Protein AF-A0A8J7ATJ6-F1 (afdb_monomer)

pLDDT: mean 83.01, std 13.38, range [40.09, 95.94]

Mean predicted aligned error: 10.33 Å

Structure (mmCIF, N/CA/C/O backbone):
data_AF-A0A8J7ATJ6-F1
#
_entry.id   AF-A0A8J7ATJ6-F1
#
loop_
_atom_site.group_PDB
_atom_site.id
_atom_site.type_symbol
_atom_site.label_atom_id
_atom_site.label_alt_id
_atom_site.label_comp_id
_atom_site.label_asym_id
_atom_site.label_entity_id
_atom_site.label_seq_id
_atom_site.pdbx_PDB_ins_code
_atom_site.Cartn_x
_atom_site.Cartn_y
_atom_site.Cartn_z
_atom_site.occupancy
_atom_site.B_iso_or_equiv
_atom_site.auth_seq_id
_atom_site.auth_comp_id
_atom_site.auth_asym_id
_atom_site.auth_atom_id
_atom_site.pdbx_PDB_model_num
ATOM 1 N N . MET A 1 1 ? -11.291 22.789 -2.619 1.00 60.81 1 MET A N 1
ATOM 2 C CA . MET A 1 1 ? -10.580 21.495 -2.713 1.00 60.81 1 MET A CA 1
ATOM 3 C C . MET A 1 1 ? -9.508 21.396 -1.639 1.00 60.81 1 MET A C 1
ATOM 5 O O . MET A 1 1 ? -9.557 20.453 -0.869 1.00 60.81 1 MET A O 1
ATOM 9 N N . GLU A 1 2 ? -8.652 22.410 -1.496 1.00 75.88 2 GLU A N 1
ATOM 10 C CA . GLU A 1 2 ? -7.567 22.466 -0.498 1.00 75.88 2 GLU A CA 1
ATOM 11 C C . GLU A 1 2 ? -8.018 22.189 0.952 1.00 75.88 2 GLU A C 1
ATOM 13 O O . GLU A 1 2 ? -7.454 21.329 1.613 1.00 75.88 2 GLU A O 1
ATOM 18 N N . TYR A 1 3 ? -9.122 22.796 1.407 1.00 84.25 3 TYR A N 1
ATOM 19 C CA . TYR A 1 3 ? -9.657 22.565 2.761 1.00 84.25 3 TYR A CA 1
ATOM 20 C C . TYR A 1 3 ? -10.056 21.103 3.048 1.00 84.25 3 TYR A C 1
ATOM 22 O O . TYR A 1 3 ? -9.865 20.610 4.157 1.00 84.25 3 TYR A O 1
ATOM 30 N N . VAL A 1 4 ? -10.625 20.397 2.062 1.00 86.31 4 VAL A N 1
ATOM 31 C CA . VAL A 1 4 ? -11.063 19.001 2.245 1.00 86.31 4 VAL A CA 1
ATOM 32 C C . VAL A 1 4 ? -9.851 18.081 2.326 1.00 86.31 4 VAL A C 1
ATOM 34 O O . VAL A 1 4 ? -9.809 17.210 3.193 1.00 86.31 4 VAL A O 1
ATOM 37 N N . THR A 1 5 ? -8.854 18.311 1.469 1.00 89.06 5 THR A N 1
ATOM 38 C CA . THR A 1 5 ? -7.582 17.584 1.502 1.00 89.06 5 THR A CA 1
ATOM 39 C C . THR A 1 5 ? -6.854 17.824 2.823 1.00 89.06 5 THR A C 1
ATOM 41 O O . THR A 1 5 ? -6.475 16.867 3.484 1.00 89.06 5 THR A O 1
ATOM 44 N N . GLU A 1 6 ? -6.750 19.071 3.279 1.00 92.44 6 GLU A N 1
ATOM 45 C CA . GLU A 1 6 ? -6.123 19.416 4.563 1.00 92.44 6 GLU A CA 1
ATOM 46 C C . GLU A 1 6 ? -6.802 18.745 5.764 1.00 92.44 6 GLU A C 1
ATOM 48 O O . GLU A 1 6 ? -6.137 18.210 6.659 1.00 92.44 6 GLU A O 1
ATOM 53 N N . LYS A 1 7 ? -8.139 18.707 5.769 1.00 92.12 7 LYS A N 1
ATOM 54 C CA . LYS A 1 7 ? -8.899 18.008 6.809 1.00 92.12 7 LYS A CA 1
ATOM 55 C C . LYS A 1 7 ? -8.650 16.498 6.770 1.00 92.12 7 LYS A C 1
ATOM 57 O O . LYS A 1 7 ? -8.423 15.909 7.824 1.00 92.12 7 LYS A O 1
ATOM 62 N N . LEU A 1 8 ? -8.656 15.892 5.580 1.00 93.38 8 LEU A N 1
ATOM 63 C CA . LEU A 1 8 ? -8.341 14.472 5.397 1.00 93.38 8 LEU A CA 1
ATOM 64 C C . LEU A 1 8 ? -6.935 14.145 5.915 1.00 93.38 8 LEU A C 1
ATOM 66 O O . LEU A 1 8 ? -6.783 13.192 6.671 1.00 93.38 8 LEU A O 1
ATOM 70 N N . LEU A 1 9 ? -5.931 14.950 5.556 1.00 94.62 9 LEU A N 1
ATOM 71 C CA . LEU A 1 9 ? -4.543 14.775 5.994 1.00 94.62 9 LEU A CA 1
ATOM 72 C C . LEU A 1 9 ? -4.412 14.846 7.517 1.00 94.62 9 LEU A C 1
ATOM 74 O O . LEU A 1 9 ? -3.723 14.027 8.117 1.00 94.62 9 LEU A O 1
ATOM 78 N N . THR A 1 10 ? -5.089 15.811 8.139 1.00 94.25 10 THR A N 1
ATOM 79 C CA . THR A 1 10 ? -5.056 16.000 9.595 1.00 94.25 10 THR A CA 1
ATOM 80 C C . THR A 1 10 ? -5.681 14.813 10.326 1.00 94.25 10 THR A C 1
ATOM 82 O O . THR A 1 10 ? -5.101 14.307 11.283 1.00 94.25 10 THR A O 1
ATOM 85 N N . ILE A 1 11 ? -6.839 14.342 9.853 1.00 93.94 11 ILE A N 1
ATOM 86 C CA . ILE A 1 11 ? -7.525 13.179 10.426 1.00 93.94 11 ILE A CA 1
ATOM 87 C C . ILE A 1 11 ? -6.678 11.920 10.235 1.00 93.94 11 ILE A C 1
ATOM 89 O O . ILE A 1 11 ? -6.389 11.234 11.208 1.00 93.94 11 ILE A O 1
ATOM 93 N N . ALA A 1 12 ? -6.223 11.645 9.010 1.00 94.69 12 ALA A N 1
ATOM 94 C CA . ALA A 1 12 ? -5.453 10.444 8.704 1.00 94.69 12 ALA A CA 1
ATOM 95 C C . ALA A 1 12 ? -4.146 10.364 9.508 1.00 94.69 12 ALA A C 1
ATOM 97 O O . ALA A 1 12 ? -3.812 9.293 10.011 1.00 94.69 12 ALA A O 1
ATOM 98 N N . ALA A 1 13 ? -3.427 11.482 9.665 1.00 94.38 13 ALA A N 1
ATOM 99 C CA . ALA A 1 13 ? -2.215 11.524 10.483 1.00 94.38 13 ALA A CA 1
ATOM 100 C C . ALA A 1 13 ? -2.525 11.178 11.946 1.00 94.38 13 ALA A C 1
ATOM 102 O O . ALA A 1 13 ? -1.911 10.273 12.510 1.00 94.38 13 ALA 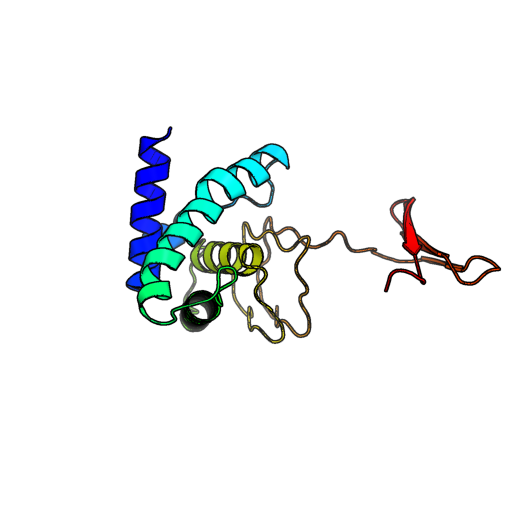A O 1
ATOM 103 N N . HIS A 1 14 ? -3.546 11.824 12.518 1.00 94.19 14 HIS A N 1
ATOM 104 C CA . HIS A 1 14 ? -3.966 11.575 13.893 1.00 94.19 14 HIS A CA 1
ATOM 105 C C . HIS A 1 14 ? -4.415 10.125 14.119 1.00 94.19 14 HIS A C 1
ATOM 107 O O . HIS A 1 14 ? -4.028 9.511 15.108 1.00 94.19 14 HIS A O 1
ATOM 113 N N . GLU A 1 15 ? -5.194 9.553 13.199 1.00 94.06 15 GLU A N 1
ATOM 114 C CA . GLU A 1 15 ? -5.654 8.164 13.285 1.00 94.06 15 GLU A CA 1
ATOM 115 C C . GLU A 1 15 ? -4.506 7.158 13.244 1.00 94.06 15 GLU A C 1
ATOM 117 O O . GLU A 1 15 ? -4.510 6.181 13.997 1.00 94.06 15 GLU A O 1
ATOM 122 N N . ILE A 1 16 ? -3.521 7.389 12.372 1.00 93.88 16 ILE A N 1
ATOM 123 C CA . ILE A 1 16 ? -2.332 6.541 12.283 1.00 93.88 16 ILE A CA 1
ATOM 124 C C . ILE A 1 16 ? -1.553 6.633 13.592 1.00 93.88 16 ILE A C 1
ATOM 126 O O . ILE A 1 16 ? -1.248 5.598 14.176 1.00 93.88 16 ILE A O 1
ATOM 130 N N . GLU A 1 17 ? -1.284 7.837 14.094 1.00 91.62 17 GLU A N 1
ATOM 131 C CA . GLU A 1 17 ? -0.567 8.054 15.358 1.00 91.62 17 GLU A CA 1
ATOM 132 C C . GLU A 1 17 ? -1.279 7.410 16.556 1.00 91.62 17 GLU A C 1
ATOM 134 O O . GLU A 1 17 ? -0.652 6.701 17.345 1.00 91.62 17 GLU A O 1
ATOM 139 N N . ALA A 1 18 ? -2.594 7.601 16.661 1.00 92.00 18 ALA A N 1
ATOM 140 C CA . ALA A 1 18 ? -3.417 7.089 17.754 1.00 92.00 18 ALA A CA 1
ATOM 141 C C . ALA A 1 18 ? -3.791 5.602 17.611 1.00 92.00 18 ALA A C 1
ATOM 143 O O . ALA A 1 18 ? -4.378 5.030 18.528 1.00 92.00 18 ALA A O 1
ATOM 144 N N . GLN A 1 19 ? -3.448 4.962 16.487 1.00 90.44 19 GLN A N 1
ATOM 145 C CA . GLN A 1 19 ? -3.833 3.586 16.147 1.00 90.44 19 GLN A CA 1
ATOM 146 C C . GLN A 1 19 ? -5.360 3.376 16.051 1.00 90.44 19 GLN A C 1
ATOM 148 O O . GLN A 1 19 ? -5.873 2.280 16.284 1.00 90.44 19 GLN A O 1
ATOM 153 N N . THR A 1 20 ? -6.107 4.420 15.681 1.00 88.81 20 THR A N 1
ATOM 154 C CA . THR A 1 20 ? -7.576 4.4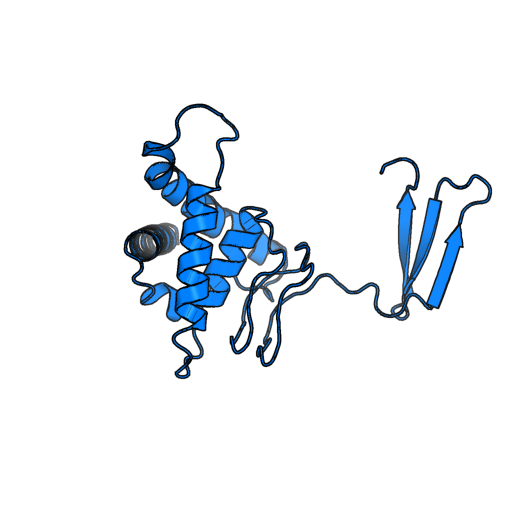19 15.573 1.00 88.81 20 THR A CA 1
ATOM 155 C C . THR A 1 20 ? -8.013 4.639 14.126 1.00 88.81 20 THR A C 1
ATOM 157 O O . THR A 1 20 ? -8.285 5.759 13.724 1.00 88.81 20 THR A O 1
ATOM 160 N N . LEU A 1 21 ? -8.083 3.572 13.325 1.00 87.12 21 LEU A N 1
ATOM 161 C CA . LEU A 1 21 ? -8.323 3.643 11.870 1.00 87.12 21 LEU A CA 1
ATOM 162 C C . LEU A 1 21 ? -9.816 3.776 11.493 1.00 87.12 21 LEU A C 1
ATOM 164 O O . LEU A 1 21 ? -10.319 2.954 10.727 1.00 87.12 21 LEU A O 1
ATOM 168 N N . TRP A 1 22 ? -10.582 4.706 12.061 1.00 86.31 22 TRP A N 1
ATOM 169 C CA . TRP A 1 22 ? -12.029 4.776 11.800 1.00 86.31 22 TRP A CA 1
ATOM 170 C C . TRP A 1 22 ? -12.341 5.330 10.408 1.00 86.31 22 TRP A C 1
ATOM 172 O O . TRP A 1 22 ? -13.012 4.663 9.617 1.00 86.31 22 TRP A O 1
ATOM 182 N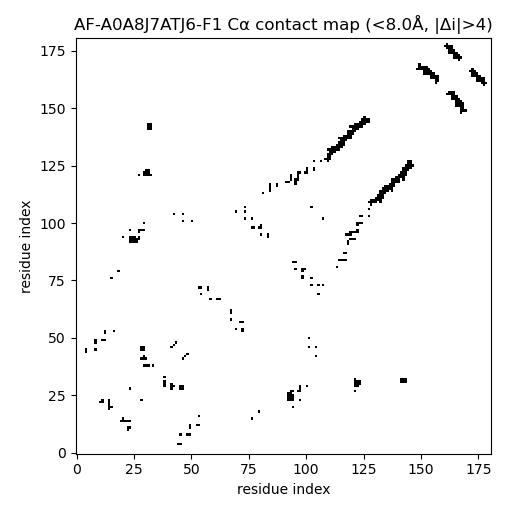 N . ASP A 1 23 ? -11.812 6.500 10.075 1.00 86.25 23 ASP A N 1
ATOM 183 C CA . ASP A 1 23 ? -11.985 7.159 8.786 1.00 86.25 23 ASP A CA 1
ATOM 184 C C . ASP A 1 23 ? -11.150 6.472 7.701 1.00 86.25 23 ASP A C 1
ATOM 186 O O . ASP A 1 23 ? -11.647 6.247 6.592 1.00 86.25 23 ASP A O 1
ATOM 190 N N . LEU A 1 24 ? -9.941 6.002 8.028 1.00 87.12 24 LEU A N 1
ATOM 191 C CA . LEU A 1 24 ? -9.104 5.223 7.105 1.00 87.12 24 LEU A CA 1
ATOM 192 C C . LEU A 1 24 ? -9.727 3.886 6.679 1.00 87.12 24 LEU A C 1
ATOM 194 O O . LEU A 1 24 ? -9.324 3.328 5.660 1.00 87.12 24 LEU A O 1
ATOM 198 N N . LYS A 1 25 ? -10.735 3.379 7.399 1.00 88.94 25 LYS A N 1
ATOM 199 C CA . LYS A 1 25 ? -11.534 2.219 6.969 1.00 88.94 25 LYS A CA 1
ATOM 200 C C . LYS A 1 25 ? -12.581 2.575 5.912 1.00 88.94 25 LYS A C 1
ATOM 202 O O . LYS A 1 25 ? -12.980 1.695 5.150 1.00 88.94 25 LYS A O 1
ATOM 207 N N . THR A 1 26 ? -13.026 3.827 5.848 1.00 87.94 26 THR A N 1
ATOM 208 C CA . THR A 1 26 ? -14.201 4.231 5.054 1.00 87.94 26 THR A CA 1
ATOM 209 C C . THR A 1 26 ? -13.868 4.673 3.633 1.00 87.94 26 THR A C 1
ATOM 211 O O . THR A 1 26 ? -14.658 4.419 2.723 1.00 87.94 26 THR A O 1
ATOM 214 N N . HIS A 1 27 ? -12.693 5.271 3.414 1.00 89.56 27 HIS A N 1
ATOM 215 C CA . HIS A 1 27 ? -12.301 5.819 2.114 1.00 89.56 27 HIS A CA 1
ATOM 216 C C . HIS A 1 27 ? -10.860 5.456 1.744 1.00 89.56 27 HIS A C 1
ATOM 218 O O . HIS A 1 27 ? -9.977 5.396 2.598 1.00 89.56 27 HIS A O 1
ATOM 224 N N . ALA A 1 28 ? -10.620 5.253 0.448 1.00 92.00 28 ALA A N 1
ATOM 225 C CA . ALA A 1 28 ? -9.281 5.053 -0.092 1.00 92.00 28 ALA A CA 1
ATOM 226 C C . ALA A 1 28 ? -8.548 6.397 -0.238 1.00 92.00 28 ALA A C 1
ATOM 228 O O . ALA A 1 28 ? -9.091 7.333 -0.830 1.00 92.00 28 ALA A O 1
ATOM 229 N N . LEU A 1 29 ? -7.306 6.471 0.243 1.00 94.06 29 LEU A N 1
ATOM 230 C CA . LEU A 1 29 ? -6.400 7.606 0.025 1.00 94.06 29 LEU A CA 1
ATOM 231 C C . LEU A 1 29 ? -5.877 7.646 -1.416 1.00 94.06 29 LEU A C 1
ATOM 233 O O . LEU A 1 29 ? -5.666 8.717 -1.980 1.00 94.06 29 LEU A O 1
ATOM 237 N N . LEU A 1 30 ? -5.702 6.469 -2.015 1.00 94.00 30 LEU A N 1
ATOM 238 C CA . LEU A 1 30 ? -5.255 6.274 -3.387 1.00 94.00 30 LEU A CA 1
ATOM 239 C C . LEU A 1 30 ? -6.269 5.389 -4.107 1.00 94.00 30 LEU A C 1
ATOM 241 O O . LEU A 1 30 ? -6.742 4.410 -3.537 1.00 94.00 30 LEU A O 1
ATOM 245 N N . LYS A 1 31 ? -6.598 5.716 -5.358 1.00 93.69 31 LYS A N 1
ATOM 246 C CA . LYS A 1 31 ? -7.384 4.839 -6.230 1.00 93.69 31 LYS A CA 1
ATOM 247 C C . LYS A 1 31 ? -6.460 4.216 -7.266 1.00 93.69 31 LYS A C 1
ATOM 249 O O . LYS A 1 31 ? -6.091 4.882 -8.231 1.00 93.69 31 LYS A O 1
ATOM 254 N N . ALA A 1 32 ? -6.093 2.953 -7.076 1.00 89.56 32 ALA A N 1
ATOM 255 C CA . ALA A 1 32 ? -5.178 2.252 -7.969 1.00 89.56 32 ALA A CA 1
ATOM 256 C C . ALA A 1 32 ? -5.668 2.272 -9.430 1.00 89.56 32 ALA A C 1
ATOM 258 O O . ALA A 1 32 ? -4.890 2.575 -10.325 1.00 89.56 32 ALA A O 1
ATOM 259 N N . GLU A 1 33 ? -6.960 2.081 -9.694 1.00 89.94 33 GLU A N 1
ATOM 260 C CA . GLU A 1 33 ? -7.508 2.091 -11.064 1.00 89.94 33 GLU A CA 1
ATOM 261 C C . GLU A 1 33 ? -7.692 3.479 -11.690 1.00 89.94 33 GLU A C 1
ATOM 263 O O . GLU A 1 33 ? -8.091 3.581 -12.851 1.00 89.94 33 GLU A O 1
ATOM 268 N N . ALA A 1 34 ? -7.434 4.564 -10.955 1.00 90.94 34 ALA A N 1
ATOM 269 C CA . ALA A 1 34 ? -7.514 5.893 -11.544 1.00 90.94 34 ALA A CA 1
ATOM 270 C C . ALA A 1 34 ? -6.511 6.028 -12.703 1.00 90.94 34 ALA A C 1
ATOM 272 O O . ALA A 1 34 ? -5.464 5.383 -12.693 1.00 90.94 34 ALA A O 1
ATOM 273 N N . VAL A 1 35 ? -6.821 6.873 -13.692 1.00 91.12 35 VAL A N 1
ATOM 274 C CA . VAL A 1 35 ? -5.887 7.196 -14.786 1.00 91.12 35 VAL A CA 1
ATOM 275 C C . VAL A 1 35 ? -4.573 7.707 -14.189 1.00 91.12 35 VAL A C 1
ATOM 277 O O . VAL A 1 35 ? -4.606 8.386 -13.163 1.00 91.12 35 VAL A O 1
ATOM 280 N N . ASP A 1 36 ? -3.436 7.402 -14.816 1.00 89.31 36 ASP A N 1
ATOM 281 C CA . ASP A 1 36 ? -2.105 7.616 -14.227 1.00 89.31 36 ASP A CA 1
ATOM 282 C C . ASP A 1 36 ? -1.910 9.036 -13.677 1.00 89.31 36 ASP A C 1
ATOM 284 O O . ASP A 1 36 ? -1.560 9.186 -12.511 1.00 89.31 36 ASP A O 1
ATOM 288 N N . TYR A 1 37 ? -2.306 10.075 -14.423 1.00 93.38 37 TYR A N 1
ATOM 289 C CA . TYR A 1 37 ? -2.200 11.462 -13.948 1.00 93.38 37 TYR A CA 1
ATOM 290 C C . TYR A 1 37 ? -3.008 11.744 -12.663 1.00 93.38 37 TYR A C 1
ATOM 292 O O . TYR A 1 37 ? -2.599 12.554 -11.829 1.00 93.38 37 TYR A O 1
ATOM 300 N N . VAL A 1 38 ? -4.169 11.097 -12.486 1.00 94.06 38 VAL A N 1
ATOM 301 C CA . VAL A 1 38 ? -4.990 11.223 -11.270 1.00 94.06 38 VAL A CA 1
ATOM 302 C C . VAL A 1 38 ? -4.307 10.504 -10.119 1.00 94.06 38 VAL A C 1
ATOM 304 O O . VAL A 1 38 ? -4.268 11.034 -9.011 1.00 94.06 38 VAL A O 1
ATOM 307 N N . ARG A 1 39 ? -3.761 9.312 -10.376 1.00 94.19 39 ARG A N 1
ATOM 308 C CA . ARG A 1 39 ? -3.037 8.529 -9.374 1.00 94.19 39 ARG A CA 1
ATOM 309 C C . ARG A 1 39 ? -1.796 9.278 -8.893 1.00 94.19 39 ARG A C 1
ATOM 311 O O . ARG A 1 39 ? -1.586 9.383 -7.689 1.00 94.19 39 ARG A O 1
ATOM 318 N N . ASP A 1 40 ? -1.037 9.866 -9.808 1.00 93.69 40 ASP A N 1
ATOM 319 C CA . ASP A 1 40 ? 0.140 10.678 -9.492 1.00 93.69 40 ASP A CA 1
ATOM 320 C C . ASP A 1 40 ? -0.246 11.933 -8.708 1.00 93.69 40 ASP A C 1
ATOM 322 O O . ASP A 1 40 ? 0.373 12.247 -7.694 1.00 93.69 40 ASP A O 1
ATOM 326 N N . SER A 1 41 ? -1.348 12.586 -9.087 1.00 95.88 41 SER A N 1
ATOM 327 C CA . SER A 1 41 ? -1.893 13.709 -8.316 1.00 95.88 41 SER A CA 1
ATOM 328 C C . SER A 1 41 ? -2.312 13.286 -6.902 1.00 95.88 41 SER A C 1
ATOM 330 O O . SER A 1 41 ? -2.090 14.026 -5.950 1.00 95.88 41 SER A O 1
ATOM 332 N N . GLN A 1 42 ? -2.901 12.099 -6.722 1.00 95.38 42 GLN A N 1
ATOM 333 C CA . GLN A 1 42 ? -3.241 11.570 -5.395 1.00 95.38 42 GLN A CA 1
ATOM 334 C C . GLN A 1 42 ? -1.988 11.243 -4.572 1.00 95.38 42 GLN A C 1
ATOM 336 O O . GLN A 1 42 ? -1.957 11.534 -3.378 1.00 95.38 42 GLN A O 1
ATOM 341 N N . LYS A 1 43 ? -0.939 10.693 -5.196 1.00 94.69 43 LYS A N 1
ATOM 342 C CA . LYS A 1 43 ? 0.361 10.481 -4.541 1.00 94.69 43 LYS A CA 1
ATOM 343 C C . LYS A 1 43 ? 0.932 11.818 -4.041 1.00 94.69 43 LYS A C 1
ATOM 345 O O . LYS A 1 43 ? 1.188 11.936 -2.847 1.00 94.69 43 LYS A O 1
ATOM 350 N N . GLN A 1 44 ? 0.989 12.836 -4.900 1.00 95.19 44 GLN A N 1
ATOM 351 C CA . GLN A 1 44 ? 1.559 14.157 -4.589 1.00 95.19 44 GLN A CA 1
ATOM 352 C C . GLN A 1 44 ? 0.733 14.991 -3.602 1.00 95.19 44 GLN A C 1
ATOM 354 O O . GLN A 1 44 ? 1.283 15.717 -2.781 1.00 95.19 44 GLN A O 1
ATOM 359 N N . LEU A 1 45 ? -0.599 14.924 -3.676 1.00 95.81 45 LEU A N 1
ATOM 360 C CA . LEU A 1 45 ? -1.480 15.784 -2.873 1.00 95.81 45 LEU A CA 1
ATOM 361 C C . LEU A 1 45 ? -1.989 15.113 -1.593 1.00 95.81 45 LEU A C 1
ATOM 363 O O . LEU A 1 45 ? -2.507 15.810 -0.721 1.00 95.81 45 LEU A O 1
ATOM 367 N N . ILE A 1 46 ? -1.893 13.783 -1.481 1.00 95.94 46 ILE A N 1
ATOM 368 C CA . ILE A 1 46 ? -2.421 13.024 -0.336 1.00 95.94 46 ILE A CA 1
ATOM 369 C C . ILE A 1 46 ? -1.320 12.209 0.341 1.00 95.94 46 ILE A C 1
ATOM 371 O O . ILE A 1 46 ? -1.092 12.400 1.533 1.00 95.94 46 ILE A O 1
ATOM 375 N N . LEU A 1 47 ? -0.635 11.311 -0.375 1.00 95.00 47 LEU A N 1
ATOM 376 C CA . LEU A 1 47 ? 0.335 10.414 0.268 1.00 95.00 47 LEU A CA 1
ATOM 377 C C . LEU A 1 47 ? 1.600 11.153 0.718 1.00 95.00 47 LEU A C 1
ATOM 379 O O . LEU A 1 47 ? 1.979 11.022 1.880 1.00 95.00 47 LEU A O 1
ATOM 383 N N . GLU A 1 48 ? 2.212 11.961 -0.152 1.00 94.44 48 GLU A N 1
ATOM 384 C CA . GLU A 1 48 ? 3.436 12.713 0.164 1.00 94.44 48 GLU A CA 1
ATOM 385 C C . GLU A 1 48 ? 3.245 13.669 1.359 1.00 94.44 48 GLU A C 1
ATOM 387 O O . GLU A 1 48 ? 4.030 13.589 2.310 1.00 94.44 48 GLU A O 1
ATOM 392 N N . PRO A 1 49 ? 2.192 14.514 1.420 1.00 94.25 49 PRO A N 1
ATOM 393 C CA . PRO A 1 49 ? 1.996 15.410 2.556 1.00 94.25 49 PRO A CA 1
ATOM 394 C C . PRO A 1 49 ? 1.618 14.665 3.842 1.00 94.25 49 PRO A C 1
ATOM 396 O O . PRO A 1 49 ? 1.983 15.108 4.931 1.00 94.25 49 PRO A O 1
ATOM 399 N N . LEU A 1 50 ? 0.903 13.535 3.745 1.00 95.12 50 LEU A N 1
ATOM 400 C CA . LEU A 1 50 ? 0.585 12.700 4.906 1.00 95.12 50 LEU A CA 1
ATOM 401 C C . LEU A 1 50 ? 1.856 12.078 5.489 1.00 95.12 50 LEU A C 1
ATOM 403 O O . LEU A 1 50 ? 2.080 12.154 6.695 1.00 95.12 50 LEU A O 1
ATOM 407 N N . ILE A 1 51 ? 2.718 11.528 4.635 1.00 92.81 51 ILE A N 1
ATOM 408 C CA . ILE A 1 51 ? 4.016 10.989 5.043 1.00 92.81 51 ILE A CA 1
ATOM 409 C C . ILE A 1 51 ? 4.878 12.085 5.660 1.00 92.81 51 ILE A C 1
ATOM 411 O O . ILE A 1 51 ? 5.432 11.861 6.729 1.00 92.81 51 ILE A O 1
ATOM 415 N N . ALA A 1 52 ? 4.939 13.279 5.066 1.00 90.81 52 ALA A N 1
ATOM 416 C CA . ALA A 1 52 ? 5.696 14.396 5.629 1.00 90.81 52 ALA A CA 1
ATOM 417 C C . ALA A 1 52 ? 5.222 14.773 7.046 1.00 90.81 52 ALA A C 1
ATOM 419 O O . ALA A 1 52 ? 6.047 15.031 7.923 1.00 90.81 52 ALA A O 1
ATOM 420 N N . ARG A 1 53 ? 3.908 14.749 7.309 1.00 91.19 53 ARG A N 1
ATOM 421 C CA . ARG A 1 53 ? 3.352 14.976 8.657 1.00 91.19 53 ARG A CA 1
ATOM 422 C C . ARG A 1 53 ? 3.757 13.872 9.625 1.00 91.19 53 ARG A C 1
ATOM 424 O O . ARG A 1 53 ? 4.285 14.174 10.691 1.00 91.19 53 ARG A O 1
ATOM 431 N N . LEU A 1 54 ? 3.590 12.609 9.230 1.00 90.31 54 LEU A N 1
ATOM 432 C CA . LEU A 1 54 ? 4.033 11.469 10.036 1.00 90.31 54 LEU A CA 1
ATOM 433 C C . LEU A 1 54 ? 5.542 11.552 10.309 1.00 90.31 54 LEU A C 1
ATOM 435 O O . LEU A 1 54 ? 5.983 11.334 11.429 1.00 90.31 54 LEU A O 1
ATOM 439 N N . MET A 1 55 ? 6.348 11.963 9.333 1.00 86.12 55 MET A N 1
ATOM 440 C CA . MET A 1 55 ? 7.776 12.213 9.523 1.00 86.12 55 MET A CA 1
ATOM 441 C C . MET A 1 55 ? 8.021 13.253 10.608 1.00 86.12 55 MET A C 1
ATOM 443 O O . MET A 1 55 ? 8.767 12.961 11.529 1.00 86.12 55 MET A O 1
ATOM 447 N N . VAL A 1 56 ? 7.358 14.408 10.601 1.00 85.00 56 VAL A N 1
ATOM 448 C CA . VAL A 1 56 ? 7.540 15.407 11.673 1.00 85.00 56 VAL A CA 1
ATOM 449 C C . VAL A 1 56 ? 7.227 14.833 13.063 1.00 85.00 56 VAL A C 1
ATOM 451 O O . VAL A 1 56 ? 7.970 15.090 14.012 1.00 85.00 56 VAL A O 1
ATOM 454 N N . HIS A 1 57 ? 6.175 14.024 13.191 1.00 79.62 57 HIS A N 1
ATOM 455 C CA . HIS A 1 57 ? 5.783 13.442 14.475 1.00 79.62 57 HIS A CA 1
ATOM 456 C C . HIS A 1 57 ? 6.737 12.330 14.946 1.00 79.62 57 HIS A C 1
ATOM 458 O O . HIS A 1 57 ? 7.142 12.324 16.112 1.00 79.62 57 HIS A O 1
ATOM 464 N N . PHE A 1 58 ? 7.167 11.440 14.048 1.00 76.56 58 PHE A N 1
ATOM 465 C CA . PHE A 1 58 ? 8.014 10.284 14.371 1.00 76.56 58 PHE A CA 1
ATOM 466 C C . PHE A 1 58 ? 9.532 10.591 14.347 1.00 76.56 58 PHE A C 1
ATOM 468 O O . PHE A 1 58 ? 10.286 9.944 15.070 1.00 76.56 58 PHE A O 1
ATOM 475 N N . LEU A 1 59 ? 9.996 11.604 13.597 1.00 64.44 59 LEU A N 1
ATOM 476 C CA . LEU A 1 59 ? 11.407 12.048 13.542 1.00 64.44 59 LEU A CA 1
ATOM 477 C C . LEU A 1 59 ? 11.862 12.802 14.798 1.00 64.44 59 LEU A C 1
ATOM 479 O O . LEU A 1 59 ? 13.051 13.064 14.964 1.00 64.44 59 LEU A O 1
ATOM 483 N N . SER A 1 60 ? 10.947 13.127 15.713 1.00 57.31 60 SER A N 1
ATOM 484 C CA . SER A 1 60 ? 11.289 13.707 17.017 1.00 57.31 60 SER A CA 1
ATOM 485 C C . SER A 1 60 ? 12.168 12.787 17.889 1.00 57.31 60 SER A C 1
ATOM 487 O O . SER A 1 60 ? 12.706 13.253 18.892 1.00 57.31 60 SER A O 1
ATOM 489 N N . HIS A 1 61 ? 12.342 11.512 17.506 1.00 54.22 61 HIS A N 1
ATOM 490 C CA . HIS A 1 61 ? 13.089 10.505 18.269 1.00 54.22 61 HIS A CA 1
ATOM 491 C C . HIS A 1 61 ? 14.390 9.999 17.613 1.00 54.22 61 HIS A C 1
ATOM 493 O O . HIS A 1 61 ? 15.231 9.481 18.341 1.00 54.22 61 HIS A O 1
ATOM 499 N N . ASP A 1 62 ? 14.606 10.188 16.304 1.00 46.31 62 ASP A N 1
ATOM 500 C CA . ASP A 1 62 ? 15.832 9.762 15.600 1.00 46.31 62 ASP A CA 1
ATOM 501 C C . ASP A 1 62 ? 16.411 10.931 14.794 1.00 46.31 62 ASP A C 1
ATOM 503 O O . ASP A 1 62 ? 16.058 11.198 13.643 1.00 46.31 62 ASP A O 1
ATOM 507 N N . ALA A 1 63 ? 17.290 11.688 15.443 1.00 44.47 63 ALA A N 1
ATOM 508 C CA . ALA A 1 63 ? 17.929 12.847 14.852 1.00 44.47 63 ALA A CA 1
ATOM 509 C C . ALA A 1 63 ? 19.064 12.442 13.887 1.00 44.47 63 ALA A C 1
ATOM 511 O O . ALA A 1 63 ? 19.866 11.558 14.176 1.00 44.47 63 ALA A O 1
ATOM 512 N N . ILE A 1 64 ? 19.209 13.240 12.822 1.00 47.88 64 ILE A N 1
ATOM 513 C CA . ILE A 1 64 ? 20.421 13.409 11.998 1.00 47.88 64 ILE A CA 1
ATOM 514 C C . ILE A 1 64 ? 20.601 12.364 10.881 1.00 47.88 64 ILE A C 1
ATOM 516 O O . ILE A 1 64 ? 21.562 11.609 10.846 1.00 47.88 64 ILE A O 1
ATOM 520 N N . THR A 1 65 ? 19.737 12.397 9.869 1.00 44.03 65 THR A N 1
ATOM 521 C CA . THR A 1 65 ? 20.172 12.274 8.463 1.00 44.03 65 THR A CA 1
ATOM 522 C C . THR A 1 65 ? 19.113 12.920 7.553 1.00 44.03 65 THR A C 1
ATOM 524 O O . THR A 1 65 ? 17.924 12.762 7.810 1.00 44.03 65 THR A O 1
ATOM 527 N N . PRO A 1 66 ? 19.485 13.647 6.480 1.00 41.81 66 PRO A N 1
ATOM 528 C CA . PRO A 1 66 ? 18.523 14.179 5.498 1.00 41.81 66 PRO A CA 1
ATOM 529 C C . PRO A 1 66 ? 17.773 13.081 4.719 1.00 41.81 66 PRO A C 1
ATOM 531 O O . PRO A 1 66 ? 16.771 13.355 4.071 1.00 41.81 66 PRO A O 1
ATOM 534 N N . LEU A 1 67 ? 18.266 11.840 4.814 1.00 47.19 67 LEU A N 1
ATOM 535 C CA . LEU A 1 67 ? 17.635 10.585 4.395 1.00 47.19 67 LEU A CA 1
ATOM 536 C C . LEU A 1 67 ? 17.333 9.704 5.635 1.00 47.19 67 LEU A C 1
ATOM 538 O O . LEU A 1 67 ? 17.576 8.502 5.641 1.00 47.19 67 LEU A O 1
ATOM 542 N N . GLY A 1 68 ? 16.895 10.339 6.726 1.00 50.31 68 GLY A N 1
ATOM 543 C CA . GLY A 1 68 ? 16.668 9.726 8.034 1.00 50.31 68 GLY A CA 1
ATOM 544 C C . GLY A 1 68 ? 15.540 8.707 8.004 1.00 50.31 68 GLY A C 1
ATOM 545 O O . GLY A 1 68 ? 14.398 9.026 7.682 1.00 50.31 68 GLY A O 1
ATOM 546 N N . ASP A 1 69 ? 15.924 7.473 8.308 1.00 63.34 69 ASP A N 1
ATOM 547 C CA . ASP A 1 69 ? 15.141 6.249 8.372 1.00 63.34 69 ASP A CA 1
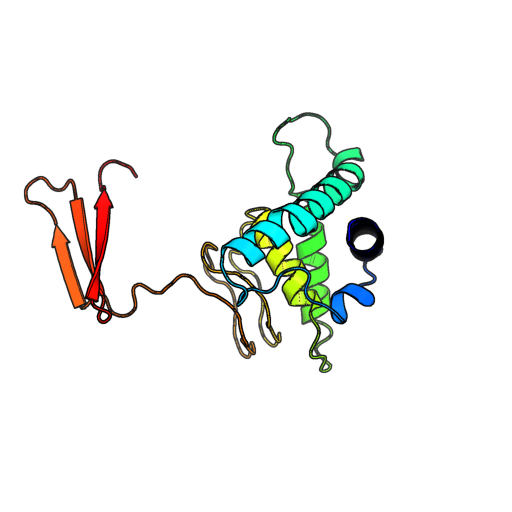ATOM 548 C C . ASP A 1 69 ? 13.635 6.451 8.618 1.00 63.34 69 ASP A C 1
ATOM 550 O O . ASP A 1 69 ? 13.161 6.565 9.747 1.00 63.34 69 ASP A O 1
ATOM 554 N N . CYS A 1 70 ? 12.834 6.281 7.560 1.00 77.25 70 CYS A N 1
ATOM 555 C CA . CYS A 1 70 ? 11.391 6.040 7.679 1.00 77.25 70 CYS A CA 1
ATOM 556 C C . CYS A 1 70 ? 11.074 4.736 8.446 1.00 77.25 70 CYS A C 1
ATOM 558 O O . CYS A 1 70 ? 9.920 4.325 8.498 1.00 77.25 70 CYS A O 1
ATOM 560 N N . LYS A 1 71 ? 12.071 4.070 9.051 1.00 84.56 71 LYS A N 1
ATOM 561 C CA . LYS A 1 71 ? 11.955 2.807 9.785 1.00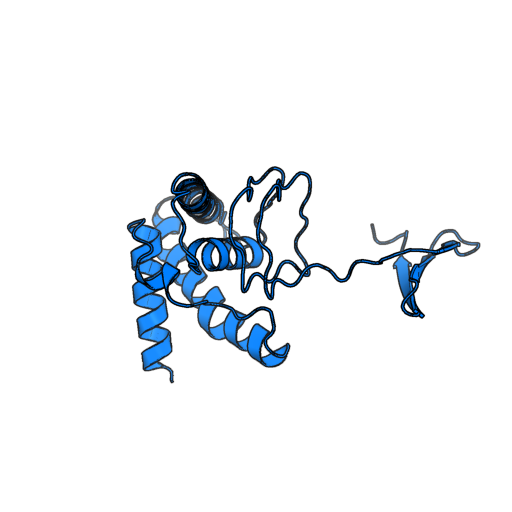 84.56 71 LYS A CA 1
ATOM 562 C C . LYS A 1 71 ? 10.933 2.883 10.908 1.00 84.56 71 LYS A C 1
ATOM 564 O O . LYS A 1 71 ? 10.172 1.935 11.047 1.00 84.56 71 LYS A O 1
ATOM 569 N N . ALA A 1 72 ? 10.880 3.979 11.669 1.00 86.88 72 ALA A N 1
ATOM 570 C CA . ALA A 1 72 ? 9.896 4.135 12.743 1.00 86.88 72 ALA A CA 1
ATOM 571 C C . ALA A 1 72 ? 8.462 4.138 12.190 1.00 86.88 72 ALA A C 1
ATOM 573 O O . ALA A 1 72 ? 7.614 3.375 12.651 1.00 86.88 72 ALA A O 1
ATOM 574 N N . ILE A 1 73 ? 8.219 4.917 11.132 1.00 91.00 73 ILE A N 1
ATOM 575 C CA . ILE A 1 73 ? 6.918 4.981 10.453 1.00 91.00 73 ILE A CA 1
ATOM 576 C C . ILE A 1 73 ? 6.589 3.636 9.808 1.00 91.00 73 ILE A C 1
ATOM 578 O O . ILE A 1 73 ? 5.502 3.110 10.007 1.00 91.00 73 ILE A O 1
ATOM 582 N N . VAL A 1 74 ? 7.529 3.034 9.079 1.00 92.00 74 VAL A N 1
ATOM 583 C CA . VAL A 1 74 ? 7.360 1.720 8.444 1.00 92.00 74 VAL A CA 1
ATOM 584 C C . VAL A 1 74 ? 7.047 0.649 9.486 1.00 92.00 74 VAL A C 1
ATOM 586 O O . VAL A 1 74 ? 6.153 -0.170 9.275 1.00 92.00 74 VAL A O 1
ATOM 589 N N . HIS A 1 75 ? 7.741 0.654 10.624 1.00 91.19 75 HIS A N 1
ATOM 590 C CA . HIS A 1 75 ? 7.475 -0.261 11.728 1.00 91.19 75 HIS A CA 1
ATOM 591 C C . HIS A 1 75 ? 6.058 -0.068 12.272 1.00 91.19 75 HIS A C 1
ATOM 593 O O . HIS A 1 75 ? 5.315 -1.043 12.391 1.00 91.19 75 HIS A O 1
ATOM 599 N N . HIS A 1 76 ? 5.665 1.179 12.528 1.00 92.88 76 HIS A N 1
ATOM 600 C CA . HIS A 1 76 ? 4.338 1.531 13.025 1.00 92.88 76 HIS A CA 1
ATOM 601 C C . HIS A 1 76 ? 3.225 1.119 12.051 1.00 92.88 76 HIS A C 1
ATOM 603 O O . HIS A 1 76 ? 2.287 0.416 12.424 1.00 92.88 76 HIS A O 1
ATOM 609 N N . LEU A 1 77 ? 3.366 1.448 10.765 1.00 94.44 77 LEU A N 1
ATOM 610 C CA . LEU A 1 77 ? 2.420 1.055 9.718 1.00 94.44 77 LEU A CA 1
ATOM 611 C C . LEU A 1 77 ? 2.316 -0.473 9.583 1.00 94.44 77 LEU A C 1
ATOM 613 O O . LEU A 1 77 ? 1.215 -1.002 9.432 1.00 94.44 77 LEU A O 1
ATOM 617 N N . ARG A 1 78 ? 3.432 -1.208 9.700 1.00 93.75 78 ARG A N 1
ATOM 618 C CA . ARG A 1 78 ? 3.420 -2.683 9.720 1.00 93.75 78 ARG A CA 1
ATOM 619 C C . ARG A 1 78 ? 2.699 -3.242 10.950 1.00 93.75 78 ARG A C 1
ATOM 621 O O . ARG A 1 78 ? 2.031 -4.268 10.834 1.00 93.75 78 ARG A O 1
ATOM 628 N N . GLN A 1 79 ? 2.814 -2.603 12.115 1.00 93.31 79 GLN A N 1
ATOM 629 C CA . GLN A 1 79 ? 2.065 -3.008 13.309 1.00 93.31 79 GLN A CA 1
ATOM 630 C C . GLN A 1 79 ? 0.559 -2.817 13.110 1.00 93.31 79 GLN A C 1
ATOM 632 O O . GLN A 1 79 ? -0.203 -3.749 13.367 1.00 93.31 79 GLN A O 1
ATOM 637 N N . LEU A 1 80 ? 0.136 -1.670 12.572 1.00 93.19 80 LEU A N 1
ATOM 638 C CA . LEU A 1 80 ? -1.268 -1.410 12.230 1.00 93.19 80 LEU A CA 1
ATOM 639 C C . LEU A 1 80 ? -1.802 -2.401 11.188 1.00 93.19 80 LEU A C 1
ATOM 641 O O . LEU A 1 80 ? -2.929 -2.883 11.300 1.00 93.19 80 LEU A O 1
ATOM 645 N N . LEU A 1 81 ? -0.982 -2.762 10.198 1.00 92.38 81 LEU A N 1
ATOM 646 C CA . LEU A 1 81 ? -1.348 -3.750 9.185 1.00 92.38 81 LEU A CA 1
ATOM 647 C C . LEU A 1 81 ? -1.559 -5.140 9.806 1.00 92.38 81 LEU A C 1
ATOM 649 O O . LEU A 1 81 ? -2.556 -5.798 9.511 1.00 92.38 81 LEU A O 1
ATOM 653 N N . ARG A 1 82 ? -0.690 -5.557 10.738 1.00 91.12 82 ARG A N 1
ATOM 654 C CA . ARG A 1 82 ? -0.877 -6.799 11.512 1.00 91.12 82 ARG A CA 1
ATOM 655 C C . ARG A 1 82 ? -2.133 -6.761 12.381 1.00 91.12 82 ARG A C 1
ATOM 657 O O . ARG A 1 82 ? -2.831 -7.764 12.470 1.00 91.12 82 ARG A O 1
ATOM 664 N N . GLN A 1 83 ? -2.458 -5.620 12.990 1.00 89.44 83 GLN A N 1
ATOM 665 C CA . GLN A 1 83 ? -3.714 -5.466 13.736 1.00 89.44 83 GLN A CA 1
ATOM 666 C C . GLN A 1 83 ? -4.933 -5.641 12.819 1.00 89.44 83 GLN A C 1
ATOM 668 O O . GLN A 1 83 ? -5.897 -6.299 13.207 1.00 89.44 83 GLN A O 1
ATOM 673 N N . CYS A 1 84 ? -4.881 -5.111 11.591 1.00 87.44 84 CYS A N 1
ATOM 674 C CA . CYS A 1 84 ? -5.936 -5.321 10.597 1.00 87.44 84 CYS A CA 1
ATOM 675 C C . CYS A 1 84 ? -6.090 -6.808 10.237 1.00 87.44 84 CYS A C 1
ATOM 677 O O . CYS A 1 84 ? -7.216 -7.285 10.118 1.00 87.44 84 CYS A O 1
ATOM 679 N N . GLN A 1 85 ? -4.979 -7.541 10.120 1.00 85.44 85 GLN A N 1
ATOM 680 C CA . GLN A 1 85 ? -4.980 -8.982 9.847 1.00 85.44 85 GLN A CA 1
ATOM 681 C C . GLN A 1 85 ? -5.587 -9.797 11.002 1.00 85.44 85 GLN A C 1
ATOM 683 O O . GLN A 1 85 ? -6.363 -10.720 10.770 1.00 85.44 85 GLN A O 1
ATOM 688 N N . GLN A 1 86 ? -5.314 -9.429 12.254 1.00 83.56 86 GLN A N 1
ATOM 689 C CA . GLN A 1 86 ? -5.820 -10.165 13.420 1.00 83.56 86 GLN A CA 1
ATOM 690 C C . GLN A 1 86 ? -7.315 -9.927 13.689 1.00 83.56 86 GLN A C 1
ATOM 692 O O . GLN A 1 86 ? -7.976 -10.760 14.305 1.00 83.56 86 GLN A O 1
ATOM 697 N N . GLN A 1 87 ? -7.876 -8.812 13.217 1.00 75.62 87 GLN A N 1
ATOM 698 C CA . GLN A 1 87 ? -9.282 -8.437 13.414 1.00 75.62 87 GLN A CA 1
ATOM 699 C C . GLN A 1 87 ? -10.220 -9.049 12.351 1.00 75.62 87 GLN A C 1
ATOM 701 O O . GLN A 1 87 ? -11.173 -8.401 11.928 1.00 75.62 87 GLN A O 1
ATOM 706 N N . THR A 1 88 ? -9.987 -10.306 11.947 1.00 56.66 88 THR A N 1
ATOM 707 C CA . THR A 1 88 ? -10.599 -11.061 10.818 1.00 56.66 88 THR A CA 1
ATOM 708 C C . THR A 1 88 ? -12.131 -11.226 10.818 1.00 56.66 88 THR A C 1
ATOM 710 O O . THR A 1 88 ? -12.689 -11.964 10.004 1.00 56.66 88 THR A O 1
ATOM 713 N N . ALA A 1 89 ? -12.864 -10.487 11.645 1.00 52.22 89 ALA A N 1
ATOM 714 C CA . ALA A 1 89 ? -14.294 -10.295 11.479 1.00 52.22 89 ALA A CA 1
ATOM 715 C C . ALA A 1 89 ? -14.563 -9.238 10.390 1.00 52.22 89 ALA A C 1
ATOM 717 O O . ALA A 1 89 ? -14.736 -8.056 10.670 1.00 52.22 89 ALA A O 1
ATOM 718 N N . SER A 1 90 ? -14.609 -9.696 9.136 1.00 54.31 90 SER A N 1
ATOM 719 C CA . SER A 1 90 ? -15.441 -9.136 8.059 1.00 54.31 90 SER A CA 1
ATOM 720 C C . SER A 1 90 ? -15.591 -7.612 8.052 1.00 54.31 90 SER A C 1
ATOM 722 O O . SER A 1 90 ? -16.605 -7.073 8.491 1.00 54.31 90 SER A O 1
ATOM 724 N N . SER A 1 91 ? -14.650 -6.887 7.459 1.00 54.88 91 SER A N 1
ATOM 725 C CA . SER A 1 91 ? -14.998 -5.565 6.941 1.00 54.88 91 SER A CA 1
ATOM 726 C C . SER A 1 91 ? -14.165 -5.237 5.719 1.00 54.88 91 SER A C 1
ATOM 728 O O . SER A 1 91 ? -12.984 -4.929 5.775 1.00 54.88 91 SER A O 1
ATOM 730 N N . ASN A 1 92 ? -14.844 -5.351 4.587 1.00 59.22 92 ASN A N 1
ATOM 731 C CA . ASN A 1 92 ? -14.777 -4.458 3.446 1.00 59.22 92 ASN A CA 1
ATOM 732 C C . ASN A 1 92 ? -14.369 -3.019 3.859 1.00 59.22 92 ASN A C 1
ATOM 734 O O . ASN A 1 92 ? -15.231 -2.163 4.038 1.00 59.22 92 ASN A O 1
ATOM 738 N N . CYS A 1 93 ? -13.077 -2.774 4.082 1.00 78.31 93 CYS A N 1
ATOM 739 C CA . CYS A 1 93 ? -12.566 -1.502 4.575 1.00 78.31 93 CYS A CA 1
ATOM 740 C C . CYS A 1 93 ? -11.219 -1.173 3.930 1.00 78.31 93 CYS A C 1
ATOM 742 O O . CYS A 1 93 ? -10.436 -2.063 3.615 1.00 78.31 93 CYS A O 1
ATOM 744 N N . TYR A 1 94 ? -10.958 0.117 3.743 1.00 89.81 94 TYR A N 1
ATOM 745 C CA . TYR A 1 94 ? -9.769 0.619 3.050 1.00 89.81 94 TYR A CA 1
ATOM 746 C C . TYR A 1 94 ? -8.533 0.733 3.951 1.00 89.81 94 TYR A C 1
ATOM 748 O O . TYR A 1 94 ? -7.493 1.200 3.503 1.00 89.81 94 TYR A O 1
ATOM 756 N N . ALA A 1 95 ? -8.608 0.315 5.217 1.00 91.12 95 ALA A N 1
ATOM 757 C CA . ALA A 1 95 ? -7.506 0.507 6.158 1.00 91.12 95 ALA A CA 1
ATOM 758 C C . ALA A 1 95 ? -6.240 -0.231 5.717 1.00 91.12 95 ALA A C 1
ATOM 760 O O . ALA A 1 95 ? -5.189 0.390 5.592 1.00 91.12 95 ALA A O 1
ATOM 761 N N . ALA A 1 96 ? -6.349 -1.530 5.420 1.00 91.50 96 ALA A N 1
ATOM 762 C CA . ALA A 1 96 ? -5.221 -2.308 4.914 1.00 91.50 96 ALA A CA 1
ATOM 763 C C . ALA A 1 96 ? -4.691 -1.736 3.587 1.00 91.50 96 ALA A C 1
ATOM 765 O O . ALA A 1 96 ? -3.478 -1.646 3.408 1.00 91.50 96 ALA A O 1
ATOM 766 N N . ASP A 1 97 ? -5.587 -1.272 2.707 1.00 92.56 97 ASP A N 1
ATOM 767 C CA . ASP A 1 97 ? -5.213 -0.65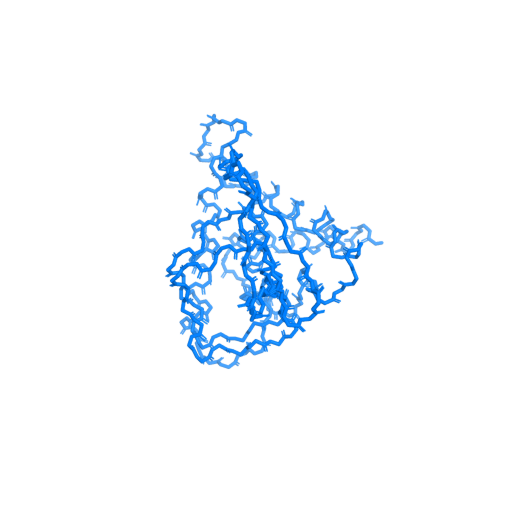3 1.432 1.00 92.56 97 ASP A CA 1
ATOM 768 C C . ASP A 1 97 ? -4.381 0.612 1.629 1.00 92.56 97 ASP A C 1
ATOM 770 O O . ASP A 1 97 ? -3.334 0.798 1.013 1.00 92.56 97 ASP A O 1
ATOM 774 N N . ASN A 1 98 ? -4.861 1.491 2.506 1.00 94.75 98 ASN A N 1
ATOM 775 C CA . ASN A 1 98 ? -4.243 2.770 2.805 1.00 94.75 98 ASN A CA 1
ATOM 776 C C . ASN A 1 98 ? -2.870 2.569 3.449 1.00 94.75 98 ASN A C 1
ATOM 778 O O . ASN A 1 98 ? -1.906 3.211 3.036 1.00 94.75 98 ASN A O 1
ATOM 782 N N . LEU A 1 99 ? -2.760 1.635 4.398 1.00 94.69 99 LEU A N 1
ATOM 783 C CA . LEU A 1 99 ? -1.488 1.280 5.027 1.00 94.69 99 LEU A CA 1
ATOM 784 C C . LEU A 1 99 ? -0.494 0.707 4.008 1.00 94.69 99 LEU A C 1
ATOM 786 O O . LEU A 1 99 ? 0.670 1.103 4.009 1.00 94.69 99 LEU A O 1
ATOM 790 N N . LEU A 1 100 ? -0.941 -0.175 3.110 1.00 94.00 100 LEU A N 1
ATOM 791 C CA . LEU A 1 100 ? -0.090 -0.742 2.061 1.00 94.00 100 LEU A CA 1
ATOM 792 C C . LEU A 1 100 ? 0.368 0.302 1.046 1.00 94.00 100 LEU A C 1
ATOM 794 O O . LEU A 1 100 ? 1.544 0.323 0.698 1.00 94.00 100 LEU A O 1
ATOM 798 N N . ASN A 1 101 ? -0.518 1.195 0.607 1.00 94.81 101 ASN A N 1
ATOM 799 C CA . ASN A 1 101 ? -0.151 2.277 -0.306 1.00 94.81 101 ASN A CA 1
ATOM 800 C C . ASN A 1 101 ? 0.871 3.233 0.326 1.00 94.81 101 ASN A C 1
ATOM 802 O O . ASN A 1 101 ? 1.792 3.675 -0.359 1.00 94.81 101 ASN A O 1
ATOM 806 N N . LEU A 1 102 ? 0.754 3.518 1.629 1.00 94.81 102 LEU A N 1
ATOM 807 C CA . LEU A 1 102 ? 1.746 4.306 2.367 1.00 94.81 102 LEU A CA 1
ATOM 808 C C . LEU A 1 102 ? 3.090 3.576 2.471 1.00 94.81 102 LEU A C 1
ATOM 810 O O . LEU A 1 102 ? 4.126 4.169 2.182 1.00 94.81 102 LEU A O 1
ATOM 814 N N . LEU A 1 103 ? 3.083 2.288 2.830 1.00 93.81 103 LEU A N 1
ATOM 815 C CA . LEU A 1 103 ? 4.293 1.459 2.874 1.00 93.81 103 LEU A CA 1
ATOM 816 C C . LEU A 1 103 ? 4.982 1.392 1.505 1.00 93.81 103 LEU A C 1
ATOM 818 O O . LEU A 1 103 ? 6.200 1.546 1.427 1.00 93.81 103 LEU A O 1
ATOM 822 N N . ASN A 1 104 ? 4.210 1.217 0.432 1.00 91.31 104 ASN A N 1
ATOM 823 C CA . ASN A 1 104 ? 4.740 1.190 -0.924 1.00 91.31 104 ASN A CA 1
ATOM 824 C C . ASN A 1 104 ? 5.334 2.548 -1.330 1.00 91.31 104 ASN A C 1
ATOM 826 O O . ASN A 1 104 ? 6.443 2.612 -1.853 1.00 91.31 104 ASN A O 1
ATOM 830 N N . HIS A 1 105 ? 4.644 3.651 -1.029 1.00 92.00 105 HIS A N 1
ATOM 831 C CA . HIS A 1 105 ? 5.152 4.992 -1.324 1.00 92.00 105 HIS A CA 1
ATOM 832 C C . HIS A 1 105 ? 6.449 5.307 -0.554 1.00 92.00 105 HIS A C 1
ATOM 834 O O . HIS A 1 105 ? 7.350 5.945 -1.091 1.00 92.00 105 HIS A O 1
ATOM 840 N N . LEU A 1 106 ? 6.589 4.786 0.670 1.00 90.75 106 LEU A N 1
ATOM 841 C CA . LEU A 1 106 ? 7.825 4.832 1.462 1.00 90.75 106 LEU A CA 1
ATOM 842 C C . LEU A 1 106 ? 8.931 3.892 0.950 1.00 90.75 106 LEU A C 1
ATOM 844 O O . LEU A 1 106 ? 10.009 3.854 1.544 1.00 90.75 106 LEU A O 1
ATOM 848 N N . LYS A 1 107 ? 8.676 3.117 -0.114 1.00 89.31 107 LYS A N 1
ATOM 849 C CA . LYS A 1 107 ? 9.553 2.048 -0.617 1.00 89.31 107 LYS A CA 1
ATOM 850 C C . LYS A 1 107 ? 9.958 1.067 0.486 1.00 89.31 107 LYS A C 1
ATOM 852 O O . LYS A 1 107 ? 11.096 0.598 0.536 1.00 89.31 107 LYS A O 1
ATOM 857 N N . ALA A 1 108 ? 9.034 0.788 1.404 1.00 89.44 108 ALA A N 1
ATOM 858 C CA . ALA A 1 108 ? 9.263 -0.180 2.459 1.00 89.44 108 ALA A CA 1
ATOM 859 C C . ALA A 1 108 ? 9.456 -1.569 1.847 1.00 89.44 108 ALA A C 1
ATOM 861 O O . ALA A 1 108 ? 8.696 -1.983 0.974 1.00 89.44 108 ALA A O 1
ATOM 862 N N . ASP A 1 109 ? 10.436 -2.312 2.354 1.00 88.62 109 ASP A N 1
ATOM 863 C CA . ASP A 1 109 ? 10.560 -3.731 2.043 1.00 88.62 109 ASP A CA 1
ATOM 864 C C . ASP A 1 109 ? 9.259 -4.445 2.454 1.00 88.62 109 ASP A C 1
ATOM 866 O O . ASP A 1 109 ? 8.797 -4.279 3.581 1.00 88.62 109 ASP A O 1
ATOM 870 N N . LEU A 1 110 ? 8.615 -5.198 1.569 1.00 88.75 110 LEU A N 1
ATOM 871 C CA . LEU A 1 110 ? 7.432 -5.990 1.927 1.00 88.75 110 LEU A CA 1
ATOM 872 C C . LEU A 1 110 ? 7.761 -7.478 2.068 1.00 88.75 110 LEU A C 1
ATOM 874 O O . LEU A 1 110 ? 6.850 -8.286 2.220 1.00 88.75 110 LEU A O 1
ATOM 878 N N . THR A 1 111 ? 9.043 -7.853 2.062 1.00 87.56 111 THR A N 1
ATOM 879 C CA . THR A 1 111 ? 9.451 -9.257 2.097 1.00 87.56 111 THR A CA 1
ATOM 880 C C . THR A 1 111 ? 8.883 -9.981 3.315 1.00 87.56 111 THR A C 1
ATOM 882 O O . THR A 1 111 ? 9.037 -9.532 4.454 1.00 87.56 111 THR A O 1
ATOM 885 N N . GLY A 1 112 ? 8.209 -11.110 3.080 1.00 86.69 112 GLY A N 1
ATOM 886 C CA . GLY A 1 112 ? 7.637 -11.931 4.152 1.00 86.69 112 GLY A CA 1
ATOM 887 C C . GLY A 1 112 ? 6.422 -11.322 4.863 1.00 86.69 112 GLY A C 1
ATOM 888 O O . GLY A 1 112 ? 6.039 -11.812 5.926 1.00 86.69 112 GLY A O 1
ATOM 889 N N . VAL A 1 113 ? 5.834 -10.233 4.351 1.00 90.06 113 VAL A N 1
ATOM 890 C CA . VAL A 1 113 ? 4.627 -9.640 4.946 1.00 90.06 113 VAL A CA 1
ATOM 891 C C . VAL A 1 113 ? 3.431 -10.574 4.744 1.00 90.06 113 VAL A C 1
ATOM 893 O O . VAL A 1 113 ? 3.178 -11.052 3.642 1.00 90.06 113 VAL A O 1
ATOM 896 N N . ASP A 1 114 ? 2.682 -10.801 5.822 1.00 89.56 114 ASP A N 1
ATOM 897 C CA . ASP A 1 114 ? 1.441 -11.573 5.807 1.00 89.56 114 ASP A CA 1
ATOM 898 C C . ASP A 1 114 ? 0.253 -10.663 5.464 1.00 89.56 114 ASP A C 1
ATOM 900 O O . ASP A 1 114 ? -0.113 -9.779 6.245 1.00 89.56 114 ASP A O 1
ATOM 904 N N . LEU A 1 115 ? -0.327 -10.874 4.282 1.00 88.31 115 LEU A N 1
ATOM 905 C CA . LEU A 1 115 ? -1.547 -10.225 3.799 1.00 88.31 115 LEU A CA 1
ATOM 906 C C . LEU A 1 115 ? -2.714 -11.218 3.695 1.00 88.31 115 LEU A C 1
ATOM 908 O O . LEU A 1 115 ? -3.739 -10.905 3.073 1.00 88.31 115 LEU A O 1
ATOM 912 N N . SER A 1 116 ? -2.570 -12.406 4.286 1.00 86.62 116 SER A N 1
ATOM 913 C CA . SER A 1 116 ? -3.537 -13.489 4.182 1.00 86.62 116 SER A CA 1
ATOM 914 C C . SER A 1 116 ? -4.893 -13.097 4.772 1.00 86.62 116 SER A C 1
ATOM 916 O O . SER A 1 116 ? -5.004 -12.370 5.762 1.00 86.62 116 SER A O 1
ATOM 918 N N . GLY A 1 117 ? -5.964 -13.532 4.109 1.00 84.81 117 GLY A N 1
ATOM 919 C CA . GLY A 1 117 ? -7.345 -13.268 4.525 1.00 84.81 117 GLY A CA 1
ATOM 920 C C . GLY A 1 117 ? -7.808 -11.805 4.419 1.00 84.81 117 GLY A C 1
ATOM 921 O O . GLY A 1 117 ? -8.982 -11.528 4.672 1.00 84.81 117 GLY A O 1
ATOM 922 N N . LEU A 1 118 ? -6.941 -10.864 4.025 1.00 87.38 118 LEU A N 1
ATOM 923 C CA . LEU A 1 118 ? -7.318 -9.462 3.831 1.00 87.38 118 LEU A CA 1
ATOM 924 C C . LEU A 1 118 ? -8.161 -9.275 2.562 1.00 87.38 118 LEU A C 1
ATOM 926 O O . LEU A 1 118 ? -8.064 -10.024 1.594 1.00 87.38 118 LEU A O 1
ATOM 930 N N . THR A 1 119 ? -8.981 -8.227 2.539 1.00 87.56 119 THR A N 1
ATOM 931 C CA . THR A 1 119 ? -9.601 -7.735 1.301 1.00 87.56 119 THR A CA 1
ATOM 932 C C . THR A 1 119 ? -8.872 -6.473 0.871 1.00 87.56 119 THR A C 1
ATOM 934 O O . THR A 1 119 ? -9.004 -5.458 1.547 1.00 87.56 119 THR A O 1
ATOM 937 N N . LEU A 1 120 ? -8.137 -6.540 -0.241 1.00 88.00 120 LEU A N 1
ATOM 938 C CA . LEU A 1 120 ? -7.377 -5.424 -0.796 1.00 88.00 120 LEU A CA 1
ATOM 939 C C . LEU A 1 120 ? -8.068 -4.867 -2.045 1.00 88.00 120 LEU A C 1
ATOM 941 O O . LEU A 1 120 ? -8.381 -5.633 -2.960 1.00 88.00 120 LEU A O 1
ATOM 945 N N . ARG A 1 121 ? -8.350 -3.560 -2.073 1.00 86.75 121 ARG A N 1
ATOM 946 C CA . ARG A 1 121 ? -9.256 -2.945 -3.058 1.00 86.75 121 ARG A CA 1
ATOM 947 C C . ARG A 1 121 ? -8.694 -1.848 -3.932 1.00 86.75 121 ARG A C 1
ATOM 949 O O . ARG A 1 121 ? -9.251 -1.570 -4.976 1.00 86.75 121 ARG A O 1
ATOM 956 N N . GLN A 1 122 ? -7.758 -1.062 -3.451 1.00 90.44 122 GLN A N 1
ATOM 957 C CA . GLN A 1 122 ? -7.253 0.086 -4.211 1.00 90.44 122 GLN A CA 1
ATOM 958 C C . GLN A 1 122 ? -5.761 0.214 -3.955 1.00 90.44 122 GLN A C 1
ATOM 960 O O . GLN A 1 122 ? -5.242 1.305 -3.732 1.00 90.44 122 GLN A O 1
ATOM 965 N N . VAL A 1 123 ? -5.082 -0.932 -3.937 1.00 90.50 123 VAL A N 1
ATOM 966 C CA . VAL A 1 123 ? -3.646 -0.988 -3.696 1.00 90.50 123 VAL A CA 1
ATOM 967 C C . VAL A 1 123 ? -2.925 -0.929 -5.029 1.00 90.50 123 VAL A C 1
ATOM 969 O O . VAL A 1 123 ? -3.247 -1.669 -5.959 1.00 90.50 123 VAL A O 1
ATOM 972 N N . ASP A 1 124 ? -1.980 -0.008 -5.131 1.00 90.12 124 ASP A N 1
ATOM 973 C CA . ASP A 1 124 ? -1.058 0.066 -6.254 1.00 90.12 124 ASP A CA 1
ATOM 974 C C . ASP A 1 124 ? 0.225 -0.667 -5.856 1.00 90.12 124 ASP A C 1
ATOM 976 O O . ASP A 1 124 ? 1.014 -0.133 -5.083 1.00 90.12 124 ASP A O 1
ATOM 980 N N . LEU A 1 125 ? 0.395 -1.904 -6.330 1.00 85.75 125 LEU A N 1
ATOM 981 C CA . LEU A 1 125 ? 1.582 -2.751 -6.147 1.00 85.75 125 LEU A CA 1
ATOM 982 C C . LEU A 1 125 ? 2.371 -2.898 -7.462 1.00 85.75 125 LEU A C 1
ATOM 984 O O . LEU A 1 125 ? 3.123 -3.857 -7.629 1.00 85.75 125 LEU A O 1
ATOM 988 N N . ALA A 1 126 ? 2.168 -1.983 -8.421 1.00 84.44 126 ALA A N 1
ATOM 989 C CA . ALA A 1 126 ? 2.747 -2.067 -9.762 1.00 84.44 126 ALA A CA 1
ATOM 990 C C . ALA A 1 126 ? 4.282 -2.099 -9.777 1.00 84.44 126 ALA A C 1
ATOM 992 O O . ALA A 1 126 ? 4.869 -2.793 -10.596 1.00 84.44 126 ALA A O 1
ATOM 993 N N . ASP A 1 127 ? 4.925 -1.421 -8.832 1.00 81.00 127 ASP A N 1
ATOM 994 C CA . ASP A 1 127 ? 6.386 -1.308 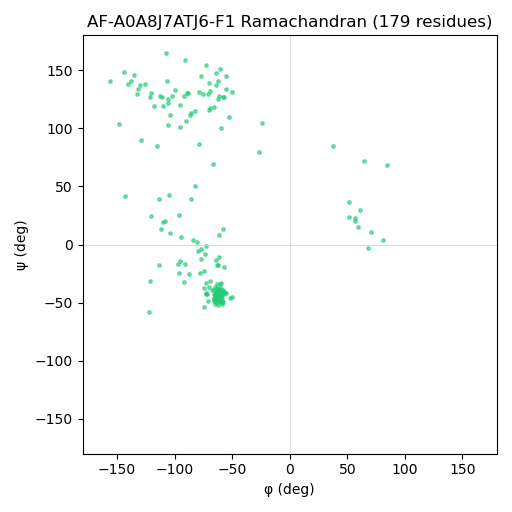-8.757 1.00 81.00 127 ASP A CA 1
ATOM 995 C C . ASP A 1 127 ? 6.935 -1.871 -7.436 1.00 81.00 127 ASP A C 1
ATOM 997 O O . ASP A 1 127 ? 7.993 -1.462 -6.955 1.00 81.00 127 ASP A O 1
ATOM 1001 N N . THR A 1 128 ? 6.190 -2.783 -6.801 1.00 82.25 128 THR A N 1
ATOM 1002 C CA . THR A 1 128 ? 6.503 -3.277 -5.457 1.00 82.25 128 THR A CA 1
ATOM 1003 C C . THR A 1 128 ? 7.064 -4.697 -5.503 1.00 82.25 128 THR A C 1
ATOM 1005 O O . THR A 1 128 ? 6.365 -5.609 -5.947 1.00 82.25 128 THR A O 1
ATOM 1008 N N . PRO A 1 129 ? 8.283 -4.948 -4.993 1.00 81.38 129 PRO A N 1
ATOM 1009 C CA . PRO A 1 129 ? 8.786 -6.307 -4.853 1.00 81.38 129 PRO A CA 1
ATOM 1010 C C . PRO A 1 129 ? 7.999 -7.051 -3.761 1.00 81.38 129 PRO A C 1
ATOM 1012 O O . PRO A 1 129 ? 8.028 -6.678 -2.590 1.00 81.38 129 PRO A O 1
ATOM 1015 N N . LEU A 1 130 ? 7.300 -8.123 -4.143 1.00 83.31 130 LEU A N 1
ATOM 1016 C CA . LEU A 1 130 ? 6.462 -8.941 -3.250 1.00 83.31 130 LEU A CA 1
ATOM 1017 C C . LEU A 1 130 ? 7.122 -10.287 -2.900 1.00 83.31 130 LEU A C 1
ATOM 1019 O O . LEU A 1 130 ? 6.483 -11.340 -2.923 1.00 83.31 130 LEU A O 1
ATOM 1023 N N . HIS A 1 131 ? 8.423 -10.285 -2.606 1.00 82.12 131 HIS A N 1
ATOM 1024 C CA . HIS A 1 131 ? 9.148 -11.513 -2.275 1.00 82.12 131 HIS A CA 1
ATOM 1025 C C . HIS A 1 131 ? 8.587 -12.165 -1.003 1.00 82.12 131 HIS A C 1
ATOM 1027 O O . HIS A 1 131 ? 8.524 -11.541 0.048 1.00 82.12 131 HIS A O 1
ATOM 1033 N N . GLN A 1 132 ? 8.195 -13.439 -1.079 1.00 82.25 132 GLN A N 1
ATOM 1034 C CA . GLN A 1 132 ? 7.682 -14.201 0.072 1.00 82.25 132 GLN A CA 1
ATOM 1035 C C . GLN A 1 132 ? 6.464 -13.564 0.781 1.00 82.25 132 GLN A C 1
ATOM 1037 O O . GLN A 1 132 ? 6.198 -13.888 1.933 1.00 82.25 132 GLN A O 1
ATOM 1042 N N . VAL A 1 133 ? 5.727 -12.663 0.123 1.00 86.19 133 VAL A N 1
ATOM 1043 C CA . VAL A 1 133 ? 4.485 -12.090 0.670 1.00 86.19 133 VAL A CA 1
ATOM 1044 C C . VAL A 1 133 ? 3.394 -13.159 0.663 1.00 86.19 133 VAL A C 1
ATOM 1046 O O . VAL A 1 133 ? 3.156 -13.789 -0.369 1.00 86.19 133 VAL A O 1
ATOM 1049 N N . ASP A 1 134 ? 2.716 -13.353 1.794 1.00 84.88 134 ASP A N 1
ATOM 1050 C CA . ASP A 1 134 ? 1.594 -14.291 1.880 1.00 84.88 134 ASP A CA 1
ATOM 1051 C C . ASP A 1 134 ? 0.293 -13.603 1.446 1.00 84.88 134 ASP A C 1
ATOM 1053 O O . ASP A 1 134 ? -0.191 -12.688 2.109 1.00 84.88 134 ASP A O 1
ATOM 1057 N N . LEU A 1 135 ? -0.270 -14.043 0.319 1.00 84.31 135 LEU A N 1
ATOM 1058 C CA . LEU A 1 135 ? -1.557 -13.586 -0.226 1.00 84.31 135 LEU A CA 1
ATOM 1059 C C . LEU A 1 135 ? -2.650 -14.672 -0.123 1.00 84.31 135 LEU A C 1
ATOM 1061 O O . LEU A 1 135 ? -3.649 -14.644 -0.849 1.00 84.31 135 LEU A O 1
ATOM 1065 N N . SER A 1 136 ? -2.466 -15.674 0.740 1.00 81.81 136 SER A N 1
ATOM 1066 C CA . SER A 1 136 ? -3.408 -16.785 0.897 1.00 81.81 136 SER A CA 1
ATOM 1067 C C . SER A 1 136 ? -4.780 -16.290 1.355 1.00 81.81 136 SER A C 1
ATOM 1069 O O . SER A 1 136 ? -4.908 -15.589 2.354 1.00 81.81 136 SER A O 1
ATOM 1071 N N . ASN A 1 137 ? -5.844 -16.679 0.650 1.00 82.06 137 ASN A N 1
ATOM 1072 C CA . ASN A 1 137 ? -7.223 -16.235 0.921 1.00 82.06 137 ASN A CA 1
ATOM 1073 C C . ASN A 1 137 ? -7.437 -14.705 0.848 1.00 82.06 137 ASN A C 1
ATOM 1075 O O . ASN A 1 137 ? -8.470 -14.202 1.304 1.00 82.06 137 ASN A O 1
ATOM 1079 N N . THR A 1 138 ? -6.495 -13.955 0.270 1.00 85.06 138 THR A N 1
ATOM 1080 C CA . THR A 1 138 ? -6.627 -12.511 0.073 1.00 85.06 138 THR A CA 1
ATOM 1081 C C . THR A 1 138 ? -7.591 -12.225 -1.076 1.00 85.06 138 THR A C 1
ATOM 1083 O O . THR A 1 138 ? -7.461 -12.757 -2.178 1.00 85.06 138 THR A O 1
ATOM 1086 N N . HIS A 1 139 ? -8.567 -11.352 -0.839 1.00 84.75 139 HIS A N 1
ATOM 1087 C CA . HIS A 1 139 ? -9.491 -10.895 -1.872 1.00 84.75 139 HIS A CA 1
ATOM 1088 C C . HIS A 1 139 ? -8.927 -9.647 -2.540 1.00 84.75 139 HIS A C 1
ATOM 1090 O O . HIS A 1 139 ? -8.949 -8.569 -1.954 1.00 84.75 139 HIS A O 1
ATOM 1096 N N . LEU A 1 140 ? -8.444 -9.792 -3.770 1.00 84.31 140 LEU A N 1
ATOM 1097 C CA . LEU A 1 140 ? -7.891 -8.705 -4.571 1.00 84.31 140 LEU A CA 1
ATOM 1098 C C . LEU A 1 140 ? -8.985 -8.147 -5.487 1.00 84.31 140 LEU A C 1
ATOM 1100 O O . LEU A 1 140 ? -9.545 -8.866 -6.313 1.00 84.31 140 LEU A O 1
ATOM 1104 N N . LYS A 1 141 ? -9.309 -6.866 -5.350 1.00 84.19 141 LYS A N 1
ATOM 1105 C CA . LYS A 1 141 ? -10.301 -6.172 -6.177 1.00 84.19 141 LYS A CA 1
ATOM 1106 C C . LYS A 1 141 ? -9.688 -4.856 -6.618 1.00 84.19 141 LYS A C 1
ATOM 1108 O O . LYS A 1 141 ? -9.193 -4.160 -5.765 1.00 84.19 141 LYS A O 1
ATOM 1113 N N . HIS A 1 142 ? -9.698 -4.492 -7.899 1.00 85.12 142 HIS A N 1
ATOM 1114 C CA . HIS A 1 142 ? -9.158 -3.193 -8.351 1.00 85.12 142 HIS A CA 1
ATOM 1115 C C . HIS A 1 142 ? -7.717 -2.880 -7.847 1.00 85.12 142 HIS A C 1
ATOM 1117 O O . HIS A 1 142 ? -7.318 -1.721 -7.749 1.00 85.12 142 HIS A O 1
ATOM 1123 N N . THR A 1 143 ? -6.940 -3.917 -7.511 1.00 85.19 143 THR A N 1
ATOM 1124 C CA . THR A 1 143 ? -5.534 -3.835 -7.094 1.00 85.19 143 THR A CA 1
ATOM 1125 C C . THR A 1 143 ? -4.664 -3.926 -8.336 1.00 85.19 143 THR A C 1
ATOM 1127 O O . THR A 1 143 ? -4.845 -4.835 -9.149 1.00 85.19 143 THR A O 1
ATOM 1130 N N . ARG A 1 144 ? -3.715 -3.002 -8.487 1.00 85.69 144 ARG A N 1
ATOM 1131 C CA . ARG A 1 144 ? -2.726 -3.050 -9.566 1.00 85.69 144 ARG A CA 1
ATOM 1132 C C . ARG A 1 144 ? -1.528 -3.862 -9.109 1.00 85.69 144 ARG A C 1
ATOM 1134 O O . ARG A 1 144 ? -0.992 -3.604 -8.040 1.00 85.69 144 ARG A O 1
ATOM 1141 N N . PHE A 1 145 ? -1.107 -4.811 -9.928 1.00 80.50 145 PHE A N 1
ATOM 1142 C CA . PHE A 1 145 ? 0.170 -5.503 -9.784 1.00 80.50 145 PHE A CA 1
ATOM 1143 C C . PHE A 1 145 ? 1.112 -5.024 -10.874 1.00 80.50 145 PHE A C 1
ATOM 1145 O O . PHE A 1 145 ? 0.656 -4.406 -11.843 1.00 80.50 145 PHE A O 1
ATOM 1152 N N . THR A 1 146 ? 2.409 -5.307 -10.721 1.00 74.12 146 THR A N 1
ATOM 1153 C CA . THR A 1 146 ? 3.345 -5.168 -11.837 1.00 74.12 146 THR A CA 1
ATOM 1154 C C . THR A 1 146 ? 2.725 -5.899 -13.005 1.00 74.12 146 THR A C 1
ATOM 1156 O O . THR A 1 146 ? 2.236 -7.020 -12.818 1.00 74.12 146 THR A O 1
ATOM 1159 N N . GLU A 1 147 ? 2.678 -5.261 -14.177 1.00 61.41 147 GLU A N 1
ATOM 1160 C CA . GLU A 1 147 ? 2.329 -5.999 -15.379 1.00 61.41 147 GLU A CA 1
ATOM 1161 C C . GLU A 1 147 ? 3.271 -7.190 -15.414 1.00 61.41 147 GLU A C 1
ATOM 1163 O O . GLU A 1 147 ? 4.490 -7.048 -15.525 1.00 61.41 147 GLU A O 1
ATOM 1168 N N . SER A 1 148 ? 2.703 -8.372 -15.182 1.00 53.34 148 SER A N 1
ATOM 1169 C CA . SER A 1 148 ? 3.466 -9.586 -15.321 1.00 53.34 148 SER A CA 1
ATOM 1170 C C . SER A 1 148 ? 4.014 -9.523 -16.735 1.00 53.34 148 SER A C 1
ATOM 1172 O O . SER A 1 148 ? 3.269 -9.244 -17.681 1.00 53.34 148 SER A O 1
ATOM 1174 N N . ILE A 1 149 ? 5.302 -9.813 -16.897 1.00 53.81 149 ILE A N 1
ATOM 1175 C CA . ILE A 1 149 ? 5.751 -10.391 -18.156 1.00 53.81 149 ILE A CA 1
ATOM 1176 C C . ILE A 1 149 ? 5.105 -11.781 -18.191 1.00 53.81 149 ILE A C 1
ATOM 1178 O O . ILE A 1 149 ? 5.746 -12.799 -17.932 1.00 53.81 149 ILE A O 1
ATOM 1182 N N . SER A 1 150 ? 3.782 -11.806 -18.354 1.00 47.66 150 SER A N 1
ATOM 1183 C CA . SER A 1 150 ? 2.988 -13.008 -18.344 1.00 47.66 150 SER A CA 1
ATOM 1184 C C . SER A 1 150 ? 3.350 -13.719 -19.627 1.00 47.66 150 SER A C 1
ATOM 1186 O O . SER A 1 150 ? 3.181 -13.210 -20.739 1.00 47.66 150 SER A O 1
ATOM 1188 N N . ASP A 1 151 ? 3.947 -14.884 -19.413 1.00 58.94 151 ASP A N 1
ATOM 1189 C CA . ASP A 1 151 ? 4.352 -15.827 -20.434 1.00 58.94 151 ASP A CA 1
ATOM 1190 C C . ASP A 1 151 ? 5.442 -15.281 -21.362 1.00 58.94 151 ASP A C 1
ATOM 1192 O O . ASP A 1 151 ? 5.231 -15.014 -22.550 1.00 58.94 151 ASP A O 1
ATOM 1196 N N . ILE A 1 152 ? 6.661 -15.175 -20.818 1.00 61.84 152 ILE A N 1
ATOM 1197 C CA . ILE A 1 152 ? 7.868 -15.124 -21.646 1.00 61.84 152 ILE A CA 1
ATOM 1198 C C . ILE A 1 152 ? 7.924 -16.418 -22.463 1.00 61.84 152 ILE A C 1
ATOM 1200 O O . ILE A 1 152 ? 8.337 -17.467 -21.969 1.00 61.84 152 ILE A O 1
ATOM 1204 N N . PHE A 1 153 ? 7.517 -16.360 -23.727 1.00 76.62 153 PHE A N 1
ATOM 1205 C CA . PHE A 1 153 ? 7.578 -17.520 -24.623 1.00 76.62 153 PHE A CA 1
ATOM 1206 C C . PHE A 1 153 ? 8.857 -17.522 -25.476 1.00 76.62 153 PHE A C 1
ATOM 1208 O O . PHE A 1 153 ? 9.197 -18.533 -26.110 1.00 76.62 153 PHE A O 1
ATOM 1215 N N . ARG A 1 154 ? 9.574 -16.389 -25.520 1.00 78.50 154 ARG A N 1
ATOM 1216 C CA . ARG A 1 154 ? 10.869 -16.240 -26.194 1.00 78.50 154 ARG A CA 1
ATOM 1217 C C . ARG A 1 154 ? 11.821 -15.367 -25.393 1.00 78.50 154 ARG A C 1
ATOM 1219 O O . ARG A 1 154 ? 11.446 -14.307 -24.899 1.00 78.50 154 ARG A O 1
ATOM 1226 N N . ILE A 1 155 ? 13.070 -15.817 -25.361 1.00 87.25 155 ILE A N 1
ATOM 1227 C CA . ILE A 1 155 ? 14.214 -15.104 -24.808 1.00 87.25 155 ILE A CA 1
ATOM 1228 C C . ILE A 1 155 ? 15.323 -15.143 -25.860 1.00 87.25 155 ILE A C 1
ATOM 1230 O O . ILE A 1 155 ? 15.536 -16.186 -26.481 1.00 87.25 155 ILE A O 1
ATOM 12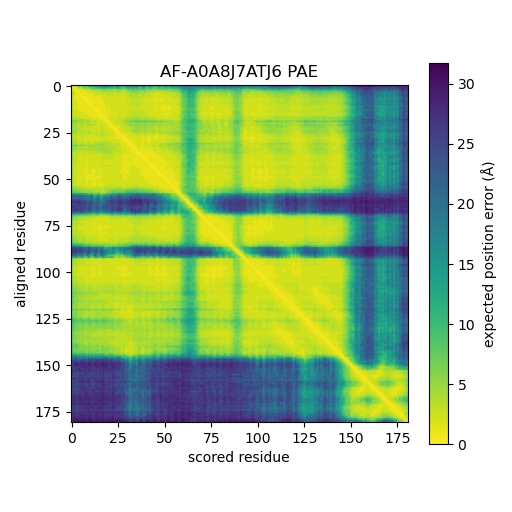34 N N . SER A 1 156 ? 16.013 -14.025 -26.068 1.00 91.06 156 SER A N 1
ATOM 1235 C CA . SER A 1 156 ? 17.226 -13.961 -26.886 1.00 91.06 156 SER A CA 1
ATOM 1236 C C . SER A 1 156 ? 18.262 -13.077 -26.211 1.00 91.06 156 SER A C 1
ATOM 1238 O O . SER A 1 156 ? 17.922 -12.028 -25.671 1.00 91.06 156 SER A O 1
ATOM 1240 N N . ILE A 1 157 ? 19.524 -13.483 -26.287 1.00 88.44 157 ILE A N 1
ATOM 1241 C CA . ILE A 1 157 ? 20.667 -12.696 -25.821 1.00 88.44 157 ILE A CA 1
ATOM 1242 C C . ILE A 1 157 ? 21.399 -12.166 -27.055 1.00 88.44 157 ILE A C 1
ATOM 1244 O O . ILE A 1 157 ? 21.473 -12.846 -28.084 1.00 88.44 157 ILE A O 1
ATOM 1248 N N . SER A 1 158 ? 21.874 -10.926 -26.996 1.00 90.31 158 SER A N 1
ATOM 1249 C CA . SER A 1 158 ? 22.695 -10.339 -28.055 1.00 90.31 158 SER A CA 1
ATOM 1250 C C . SER A 1 158 ? 24.032 -11.087 -28.191 1.00 90.31 158 SER A C 1
ATOM 1252 O O . SER A 1 158 ? 24.572 -11.492 -27.171 1.00 90.31 158 SER A O 1
ATOM 1254 N N . PRO A 1 159 ? 24.643 -11.211 -29.384 1.00 87.38 159 PRO A N 1
ATOM 1255 C CA . PRO A 1 159 ? 25.908 -11.945 -29.567 1.00 87.38 159 PRO A CA 1
ATOM 1256 C C . PRO A 1 159 ? 27.097 -11.459 -28.720 1.00 87.38 159 PRO A C 1
ATOM 1258 O O . PRO A 1 159 ? 28.086 -12.170 -28.581 1.00 87.38 159 PRO A O 1
ATOM 1261 N N . ASN A 1 160 ? 27.021 -10.230 -28.216 1.00 89.25 160 ASN A N 1
ATOM 1262 C CA . ASN A 1 160 ? 27.982 -9.597 -27.316 1.00 89.25 160 ASN A CA 1
ATOM 1263 C C . ASN A 1 160 ? 27.614 -9.726 -25.825 1.00 89.25 160 ASN A C 1
ATOM 1265 O O . ASN A 1 160 ? 28.286 -9.103 -25.016 1.00 89.25 160 ASN A O 1
ATOM 1269 N N . ASP A 1 161 ? 26.570 -10.484 -25.471 1.00 83.56 161 ASP A N 1
ATOM 1270 C CA . ASP A 1 161 ? 26.076 -10.711 -24.100 1.00 83.56 161 ASP A CA 1
ATOM 1271 C C . ASP A 1 161 ? 25.697 -9.439 -23.309 1.00 83.56 161 ASP A C 1
ATOM 1273 O O . ASP A 1 161 ? 25.628 -9.451 -22.083 1.00 83.56 161 ASP A O 1
ATOM 1277 N N . ASP A 1 162 ? 25.391 -8.343 -24.010 1.00 90.81 162 ASP A N 1
ATOM 1278 C CA . ASP A 1 162 ? 25.091 -7.040 -23.400 1.00 90.81 162 ASP A CA 1
ATOM 1279 C C . ASP A 1 162 ? 23.590 -6.782 -23.221 1.00 90.81 162 ASP A C 1
ATOM 1281 O O . ASP A 1 162 ? 23.187 -5.991 -22.374 1.00 90.81 162 ASP A O 1
ATOM 1285 N N . LEU A 1 163 ? 22.746 -7.429 -24.025 1.00 87.75 163 LEU A N 1
ATOM 1286 C CA . LEU A 1 163 ? 21.307 -7.193 -24.050 1.00 87.75 163 LEU A CA 1
ATOM 1287 C C . LEU A 1 163 ? 20.534 -8.506 -23.988 1.00 87.75 163 LEU A C 1
ATOM 1289 O O . LEU A 1 163 ? 20.795 -9.447 -24.742 1.00 87.75 163 LEU A O 1
ATOM 1293 N N . LEU A 1 164 ? 19.519 -8.520 -23.133 1.00 86.44 164 LEU A N 1
ATOM 1294 C CA . LEU A 1 164 ? 18.544 -9.589 -22.994 1.00 86.44 164 LEU A CA 1
ATOM 1295 C C . LEU A 1 164 ? 17.190 -9.100 -23.508 1.00 86.44 164 LEU A C 1
ATOM 1297 O O . LEU A 1 164 ? 16.623 -8.144 -22.986 1.00 86.44 164 LEU A O 1
ATOM 1301 N N . ALA A 1 165 ? 16.666 -9.765 -24.532 1.00 87.56 165 ALA A N 1
ATOM 1302 C CA . ALA A 1 165 ? 15.335 -9.518 -25.066 1.00 87.56 165 ALA A CA 1
ATOM 1303 C C . ALA A 1 165 ? 14.362 -10.595 -24.572 1.00 87.56 165 ALA A C 1
ATOM 1305 O O . ALA A 1 165 ? 14.617 -11.789 -24.751 1.00 87.56 165 ALA A O 1
ATOM 1306 N N . MET A 1 166 ? 13.233 -10.183 -23.997 1.00 85.62 166 MET A N 1
ATOM 1307 C CA . MET A 1 166 ? 12.139 -11.066 -23.584 1.00 85.62 166 MET A CA 1
ATOM 1308 C C . MET A 1 166 ? 10.859 -10.665 -24.314 1.00 85.62 166 MET A C 1
ATOM 1310 O O . MET A 1 166 ? 10.495 -9.491 -24.313 1.00 85.62 166 MET A O 1
ATOM 1314 N N . ALA A 1 167 ? 10.161 -11.627 -24.916 1.00 78.19 167 ALA A N 1
ATOM 1315 C CA . ALA A 1 167 ? 8.866 -11.385 -25.549 1.00 78.19 167 ALA A CA 1
ATOM 1316 C C . ALA A 1 167 ? 7.739 -12.062 -24.760 1.00 78.19 167 ALA A C 1
ATOM 1318 O O . ALA A 1 167 ? 7.806 -13.268 -24.500 1.00 78.19 167 ALA A O 1
ATOM 1319 N N . GLY A 1 168 ? 6.713 -11.284 -24.409 1.00 76.50 168 GLY A N 1
ATOM 1320 C CA . GLY A 1 168 ? 5.495 -11.751 -23.741 1.00 76.50 168 GLY A CA 1
ATOM 1321 C C . GLY A 1 168 ? 4.388 -12.141 -24.727 1.00 76.50 168 GLY A C 1
ATOM 1322 O O . GLY A 1 168 ? 4.369 -11.678 -25.871 1.00 76.50 168 GLY A O 1
ATOM 1323 N N . LEU A 1 169 ? 3.428 -12.969 -24.294 1.00 63.84 169 LEU A N 1
ATOM 1324 C CA . LEU A 1 169 ? 2.284 -13.397 -25.126 1.00 63.84 169 LEU A CA 1
ATOM 1325 C C . LEU A 1 169 ? 1.354 -12.250 -25.559 1.00 63.84 169 LEU A C 1
ATOM 1327 O O . LEU A 1 169 ? 0.601 -12.393 -26.520 1.00 63.84 169 LEU A O 1
ATOM 1331 N N . ASN A 1 170 ? 1.423 -11.103 -24.887 1.00 66.38 170 ASN A N 1
ATOM 1332 C CA . ASN A 1 170 ? 0.709 -9.878 -25.252 1.00 66.38 170 ASN A CA 1
ATOM 1333 C C . ASN A 1 170 ? 1.396 -9.077 -26.380 1.00 66.38 170 ASN A C 1
ATOM 1335 O O . ASN A 1 170 ? 0.916 -8.005 -26.743 1.00 66.38 170 ASN A O 1
ATOM 1339 N N . GLY A 1 171 ? 2.512 -9.572 -26.928 1.00 65.69 171 GLY A N 1
ATOM 1340 C CA . GLY A 1 171 ? 3.291 -8.886 -27.960 1.00 65.69 171 GLY A CA 1
ATOM 1341 C C . GLY A 1 171 ? 4.238 -7.810 -27.422 1.00 65.69 171 GLY A C 1
ATOM 1342 O O . GLY A 1 171 ? 4.900 -7.145 -28.219 1.00 65.69 171 GLY A O 1
ATOM 1343 N N . ALA A 1 172 ? 4.336 -7.643 -26.099 1.00 69.31 172 ALA A N 1
ATOM 1344 C CA . ALA A 1 172 ? 5.329 -6.768 -25.493 1.00 69.31 172 ALA A CA 1
ATOM 1345 C C . ALA A 1 172 ? 6.737 -7.361 -25.652 1.00 69.31 172 ALA A C 1
ATOM 1347 O O . ALA A 1 172 ? 6.945 -8.566 -25.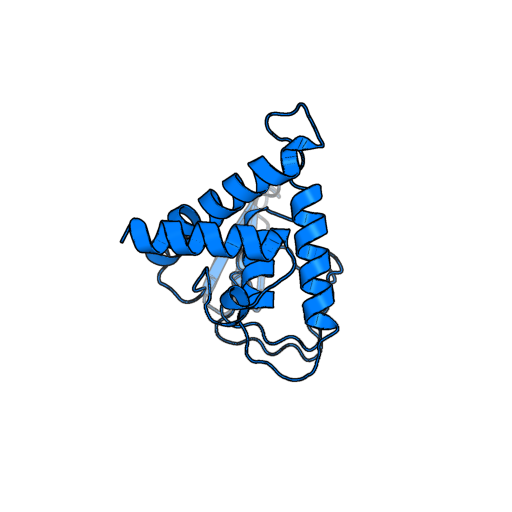478 1.00 69.31 172 ALA A O 1
ATOM 1348 N N . VAL A 1 173 ? 7.706 -6.498 -25.960 1.00 78.88 173 VAL A N 1
ATOM 1349 C CA . VAL A 1 173 ? 9.131 -6.840 -26.007 1.00 78.88 173 VAL A CA 1
ATOM 1350 C C . VAL A 1 173 ? 9.853 -6.006 -24.962 1.00 78.88 173 VAL A C 1
ATOM 1352 O O . VAL A 1 173 ? 9.853 -4.779 -25.031 1.00 78.88 173 VAL A O 1
ATOM 1355 N N . PHE A 1 174 ? 10.482 -6.682 -24.011 1.00 75.75 174 PHE A N 1
ATOM 1356 C CA . PHE A 1 174 ? 11.316 -6.078 -22.984 1.00 75.75 174 PHE A CA 1
ATOM 1357 C C . PHE A 1 174 ? 12.779 -6.229 -23.387 1.00 75.75 174 PHE A C 1
ATOM 1359 O O . PHE A 1 174 ? 13.205 -7.316 -23.780 1.00 75.75 174 PHE A O 1
ATOM 1366 N N . LEU A 1 175 ? 13.541 -5.142 -23.290 1.00 83.69 175 LEU A N 1
ATOM 1367 C CA . LEU A 1 175 ? 14.990 -5.138 -23.459 1.00 83.69 175 LEU A CA 1
ATOM 1368 C C . LEU A 1 175 ? 15.622 -4.813 -22.113 1.00 83.69 175 LEU A C 1
ATOM 1370 O O . LEU A 1 175 ? 15.265 -3.819 -21.484 1.00 83.69 175 LEU A O 1
ATOM 1374 N N . TYR A 1 176 ? 16.548 -5.655 -21.685 1.00 79.94 176 TYR A N 1
ATOM 1375 C CA . TYR A 1 176 ? 17.252 -5.528 -20.422 1.00 79.94 176 TYR A CA 1
ATOM 1376 C C . TYR A 1 176 ? 18.755 -5.442 -20.688 1.00 79.94 176 TYR A C 1
ATOM 1378 O O . TYR A 1 176 ? 19.305 -6.280 -21.403 1.00 79.94 176 TYR A O 1
ATOM 1386 N N . ASP A 1 177 ? 19.400 -4.412 -20.143 1.00 85.75 177 ASP A N 1
ATOM 1387 C CA . ASP A 1 177 ? 20.846 -4.211 -20.244 1.00 85.75 177 ASP A CA 1
ATOM 1388 C C . ASP A 1 177 ? 21.553 -5.052 -19.176 1.00 85.75 177 ASP A C 1
ATOM 1390 O O . ASP A 1 177 ? 21.384 -4.830 -17.977 1.00 85.75 177 ASP A O 1
ATOM 1394 N N . LEU A 1 178 ? 22.337 -6.036 -19.618 1.00 78.00 178 LEU A N 1
ATOM 1395 C CA . LEU A 1 178 ? 23.061 -6.959 -18.742 1.00 78.00 178 LEU A CA 1
ATOM 1396 C C . LEU A 1 178 ? 24.314 -6.326 -18.115 1.00 78.00 178 LEU A C 1
ATOM 1398 O O . LEU A 1 178 ? 24.873 -6.891 -17.175 1.00 78.00 178 LEU A O 1
ATOM 1402 N N . LYS A 1 179 ? 24.760 -5.157 -18.594 1.00 80.88 179 LYS A N 1
ATOM 1403 C CA . LYS A 1 179 ? 25.915 -4.426 -18.049 1.00 80.88 179 LYS A CA 1
ATOM 1404 C C . LYS A 1 179 ? 25.542 -3.416 -16.967 1.00 80.88 179 LYS A C 1
ATOM 1406 O O . LYS A 1 179 ? 26.426 -2.984 -16.231 1.00 80.88 179 LYS A O 1
ATOM 1411 N N . ALA A 1 180 ? 24.269 -3.042 -16.864 1.00 65.62 180 ALA A N 1
ATOM 1412 C CA . ALA A 1 180 ? 23.787 -1.988 -15.971 1.00 65.62 180 ALA A CA 1
ATOM 1413 C C . ALA A 1 180 ? 23.231 -2.502 -14.625 1.00 65.62 180 ALA A C 1
ATOM 1415 O O . ALA A 1 180 ? 22.384 -1.827 -14.047 1.00 65.62 180 ALA A O 1
ATOM 1416 N N . GLY A 1 181 ? 23.693 -3.678 -14.171 1.00 40.09 181 GLY A N 1
ATOM 1417 C CA . GLY A 1 181 ? 23.173 -4.431 -13.015 1.00 40.09 181 GLY A CA 1
ATOM 1418 C C . GLY A 1 181 ? 22.763 -3.613 -11.795 1.00 40.09 181 GLY A C 1
ATOM 1419 O O . GLY A 1 181 ? 23.553 -2.740 -11.368 1.00 40.09 181 GLY A O 1
#

Secondary structure (DSSP, 8-state):
-HHHHHHHHHHHHHHHHHT--TTTTTS-SS-TTS-HHHHHHHIIIIIHHHHHHHHHHHTTSS---TT--THHHHHHHHHHHHHHHHT-S----SHHHHHHHHHHHTT---TT-B-TT-EE-S-EETT---TT-B-TT-EESS-EE----TTEEEEEE-TTS-EEEEEETTS-EEEEETT--

Sequence (181 aa):
MEYVTEKLLTIAAHEIEAQTLWDLKTHALLKAEAVDYVRDSQKQLILEPLIARLMVHFLSHDAITPLGDCKAIVHHLRQLLRQCQQQTASSNCYAADNLLNLLNHLKADLTGVDLSGLTLRQVDLADTPLHQVDLSNTHLKHTRFTESISDIFRISISPNDDLLAMAGLNGAVFLYDLKAG

Nearest PDB structures (foldseek):
  3fp9-assembly3_G  TM=4.794E-01  e=3.673E+00  Mycobacterium tuberculosis
  6zqd-assembly1_UF  TM=2.761E-01  e=3.265E+00  Saccharomyces cerevisiae S288C

Foldseek 3Di:
DLVVLVVVLVVVLVCLVVLNCPVQFPDALAAQPPDPVVRVVSCVSHLVVSLVSNCVVQVVVPDDDPLTDPPSVLVSLLVSLVVVVVVLPDDPTNNNQNSQQNCVSVLHQCALREPASAEHARHEQQPPDCHNYHCHNYHYHSYHHNPPLADQPDWDADPVNQWIWTARPVRDIDIDGPVVD

Radius of gyration: 18.9 Å; Cα contacts (8 Å, |Δi|>4): 255; chains: 1; bounding box: 43×40×48 Å

Solvent-accessible surface area (backbone atoms only — not comparable to full-atom values): 10322 Å² total; per-residue (Å²): 112,68,69,61,50,53,50,50,41,55,49,53,43,50,22,62,75,70,72,50,62,65,67,44,26,74,49,65,71,47,53,38,79,45,59,67,73,56,36,52,49,30,41,62,69,44,49,50,57,34,50,52,51,48,42,63,68,61,46,77,78,62,81,88,51,102,81,52,72,61,56,66,58,50,51,51,45,50,51,55,44,51,52,59,54,72,56,71,74,83,69,100,36,25,39,59,20,42,45,48,39,51,37,49,73,68,65,50,86,41,63,59,40,79,44,44,65,37,60,37,50,30,26,57,37,46,89,55,70,64,52,72,42,38,59,57,76,37,44,76,39,63,49,38,58,43,81,66,75,54,55,65,81,43,74,50,67,41,98,82,67,45,37,40,38,37,33,26,76,86,71,50,75,47,80,42,63,63,80,75,117